Protein AF-A0A933I767-F1 (afdb_monomer_lite)

pLDDT: mean 78.35, std 15.1, range [31.62, 96.06]

Structure (mmCIF, N/CA/C/O backbone):
data_AF-A0A933I767-F1
#
_entry.id   AF-A0A933I767-F1
#
loop_
_atom_site.group_PDB
_atom_site.id
_atom_site.type_symbol
_atom_site.label_atom_id
_atom_site.label_alt_id
_atom_site.label_comp_id
_atom_site.label_asym_id
_atom_site.label_entity_id
_atom_site.label_seq_id
_atom_site.pdbx_PDB_ins_code
_atom_site.Cartn_x
_atom_site.Cartn_y
_atom_site.Cartn_z
_atom_site.occupancy
_atom_site.B_iso_or_equiv
_atom_site.auth_seq_id
_atom_site.auth_comp_id
_atom_site.auth_asym_id
_atom_site.auth_atom_id
_atom_site.pdbx_PDB_model_num
ATOM 1 N N . MET A 1 1 ? -9.012 -0.051 -6.741 1.00 49.31 1 MET A N 1
ATOM 2 C CA . MET A 1 1 ? -7.672 0.266 -6.200 1.00 49.31 1 MET A CA 1
ATOM 3 C C . MET A 1 1 ? -6.636 -0.760 -6.657 1.00 49.31 1 MET A C 1
ATOM 5 O O . MET A 1 1 ? -5.897 -0.425 -7.574 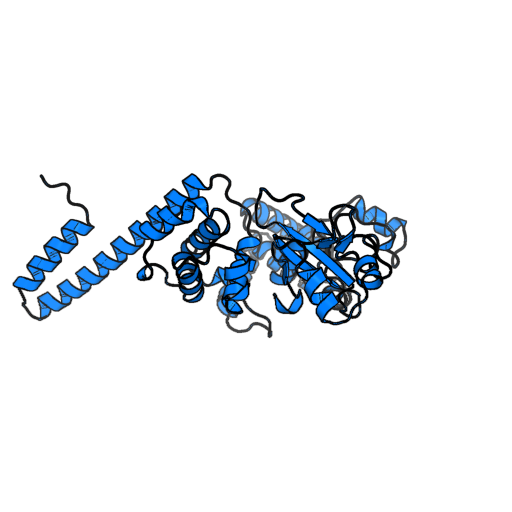1.00 49.31 1 MET A O 1
ATOM 9 N N . GLN A 1 2 ? -6.647 -2.011 -6.159 1.00 46.06 2 GLN A N 1
ATOM 10 C CA . GLN A 1 2 ? -5.778 -3.082 -6.687 1.00 46.06 2 GLN A CA 1
ATOM 11 C C . GLN A 1 2 ? -5.998 -3.311 -8.187 1.00 46.06 2 GLN A C 1
ATOM 13 O O . GLN A 1 2 ? -5.032 -3.403 -8.924 1.00 46.06 2 GLN A O 1
ATOM 18 N N . LYS A 1 3 ? -7.252 -3.275 -8.667 1.00 58.28 3 LYS A N 1
ATOM 19 C CA . LYS A 1 3 ? -7.566 -3.385 -10.106 1.00 58.28 3 LYS A CA 1
ATOM 20 C C . LYS A 1 3 ? -7.011 -2.241 -10.967 1.00 58.28 3 LYS A C 1
ATOM 22 O O . LYS A 1 3 ? -6.730 -2.453 -12.134 1.00 58.28 3 LYS A O 1
ATOM 27 N N . SER A 1 4 ? -6.856 -1.038 -10.409 1.00 70.56 4 SER A N 1
ATOM 28 C CA . SER A 1 4 ? -6.415 0.145 -11.168 1.00 70.56 4 SER A CA 1
ATOM 29 C C . SER A 1 4 ? -4.894 0.192 -11.320 1.00 70.56 4 SER A C 1
ATOM 31 O O . SER A 1 4 ? -4.399 0.592 -12.366 1.00 70.56 4 SER A O 1
ATOM 33 N N . PHE A 1 5 ? -4.162 -0.248 -10.292 1.00 80.94 5 PHE A N 1
ATOM 34 C CA . PHE A 1 5 ? -2.695 -0.338 -10.303 1.00 8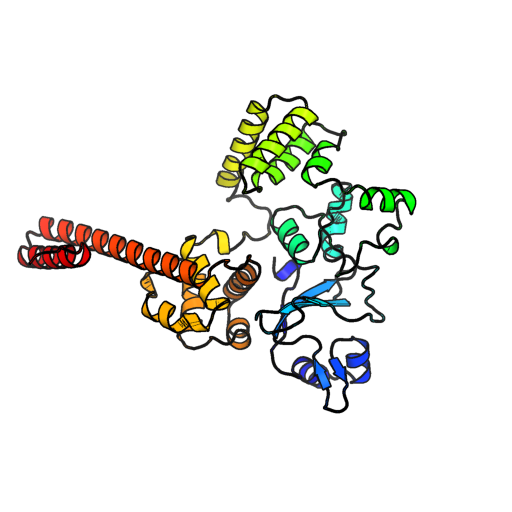0.94 5 PHE A CA 1
ATOM 35 C C . PHE A 1 5 ? -2.173 -1.759 -10.571 1.00 80.94 5 PHE A C 1
ATOM 37 O O . PHE A 1 5 ? -0.968 -1.962 -10.648 1.00 80.94 5 PHE A O 1
ATOM 44 N N . SER A 1 6 ? -3.071 -2.736 -10.719 1.00 85.56 6 SER A N 1
ATOM 45 C CA . SER A 1 6 ? -2.801 -4.164 -10.949 1.00 85.56 6 SER A CA 1
ATOM 46 C C . SER A 1 6 ? -1.748 -4.771 -10.010 1.00 85.56 6 SER A C 1
ATOM 48 O O . SER A 1 6 ? -0.908 -5.555 -10.440 1.00 85.56 6 SER A O 1
ATOM 50 N N . ILE A 1 7 ? -1.778 -4.403 -8.723 1.00 86.75 7 ILE A N 1
ATOM 51 C CA . ILE A 1 7 ? -0.784 -4.865 -7.739 1.00 86.75 7 ILE A CA 1
ATOM 52 C C . ILE A 1 7 ? -0.829 -6.392 -7.645 1.00 86.75 7 ILE A C 1
ATOM 54 O O . ILE A 1 7 ? -1.899 -6.980 -7.447 1.00 86.75 7 ILE A O 1
ATOM 58 N N . GLY A 1 8 ? 0.342 -7.009 -7.772 1.00 88.62 8 GLY A N 1
ATOM 59 C CA . GLY A 1 8 ? 0.521 -8.454 -7.755 1.00 88.62 8 GLY A CA 1
ATOM 60 C C . GLY A 1 8 ? 1.537 -8.905 -6.715 1.00 88.62 8 GLY A C 1
ATOM 61 O O . GLY A 1 8 ? 1.989 -8.127 -5.874 1.00 88.62 8 GLY A O 1
ATOM 62 N N . TYR A 1 9 ? 1.921 -10.171 -6.810 1.00 89.62 9 TYR A N 1
ATOM 63 C CA . TYR A 1 9 ? 2.859 -10.796 -5.896 1.00 89.62 9 TYR A CA 1
ATOM 64 C C . TYR A 1 9 ? 3.793 -11.752 -6.650 1.00 89.62 9 TYR A C 1
ATOM 66 O O . TYR A 1 9 ? 3.340 -12.508 -7.510 1.00 89.62 9 TYR A O 1
ATOM 74 N N . ALA A 1 10 ? 5.092 -11.678 -6.359 1.00 92.25 10 ALA A N 1
ATOM 75 C CA . ALA A 1 10 ? 6.116 -12.556 -6.911 1.00 92.25 10 ALA A CA 1
ATOM 76 C C . ALA A 1 10 ? 6.498 -13.616 -5.865 1.00 92.25 10 ALA A C 1
ATOM 78 O O . ALA A 1 10 ? 7.064 -13.232 -4.838 1.00 92.25 10 ALA A O 1
ATOM 79 N N . PRO A 1 11 ? 6.244 -14.913 -6.128 1.00 89.50 11 PRO A N 1
ATOM 80 C CA . PRO A 1 11 ? 6.577 -15.995 -5.204 1.00 89.50 11 PRO A CA 1
ATOM 81 C C . PRO A 1 11 ? 8.065 -16.059 -4.838 1.00 89.50 11 PRO A C 1
ATOM 83 O O . PRO A 1 11 ? 8.926 -15.593 -5.588 1.00 89.50 11 PRO A O 1
ATOM 86 N N . GLY A 1 12 ? 8.390 -16.671 -3.700 1.00 85.94 12 GLY A N 1
ATOM 87 C CA . GLY A 1 12 ? 9.770 -16.846 -3.226 1.00 85.94 12 GLY A CA 1
ATOM 88 C C . GLY A 1 12 ? 10.598 -17.854 -4.036 1.00 85.94 12 GLY A C 1
ATOM 89 O O . GLY A 1 12 ? 11.832 -17.835 -3.995 1.00 85.94 12 GLY A O 1
ATOM 90 N N . ARG A 1 13 ? 9.941 -18.727 -4.809 1.00 89.31 13 ARG A N 1
ATOM 91 C CA . ARG A 1 13 ? 10.602 -19.752 -5.630 1.00 89.31 13 ARG A CA 1
ATOM 92 C C . ARG A 1 13 ? 11.550 -19.121 -6.664 1.00 89.31 13 ARG A C 1
ATOM 94 O O . ARG A 1 13 ? 11.206 -18.163 -7.347 1.00 89.31 13 ARG A O 1
ATOM 101 N N . LYS A 1 14 ? 12.744 -19.711 -6.812 1.00 89.88 14 LYS A N 1
ATOM 102 C CA . LYS A 1 14 ? 13.847 -19.187 -7.643 1.00 89.88 14 LYS A CA 1
ATOM 103 C C . LYS A 1 14 ? 13.486 -18.992 -9.123 1.00 89.88 14 LYS A C 1
ATOM 105 O O . LYS A 1 14 ? 14.018 -18.074 -9.734 1.00 89.88 14 LYS A O 1
ATOM 110 N N . ASP A 1 15 ? 12.651 -19.854 -9.693 1.00 91.12 15 ASP A N 1
ATOM 111 C CA . ASP A 1 15 ? 12.399 -19.989 -11.137 1.00 91.12 15 ASP A CA 1
ATOM 112 C C . ASP A 1 15 ? 10.899 -20.079 -11.493 1.00 91.12 15 ASP A C 1
ATOM 114 O O . ASP A 1 15 ? 10.532 -20.662 -12.520 1.00 91.12 15 ASP A O 1
ATOM 118 N N . ALA A 1 16 ? 10.018 -19.570 -10.627 1.00 92.94 16 ALA A N 1
ATOM 119 C CA . ALA A 1 16 ? 8.569 -19.649 -10.805 1.00 92.94 16 ALA A CA 1
ATOM 120 C C . ALA A 1 16 ? 8.103 -18.977 -12.107 1.00 92.94 16 ALA A C 1
ATOM 122 O O . ALA A 1 16 ? 7.390 -19.592 -12.906 1.00 92.94 16 ALA A O 1
ATOM 123 N N . LEU A 1 17 ? 8.533 -17.738 -12.344 1.00 94.06 17 LEU A N 1
ATOM 124 C CA . LEU A 1 17 ? 8.208 -16.963 -13.535 1.00 94.06 17 LEU A CA 1
ATOM 125 C C . LEU A 1 17 ? 8.866 -17.565 -14.775 1.00 94.06 17 LEU A C 1
ATOM 127 O O . LEU A 1 17 ? 8.200 -17.711 -15.801 1.00 94.06 17 LEU A O 1
ATOM 131 N N . PHE A 1 18 ? 10.142 -17.954 -14.693 1.00 92.69 18 PHE A N 1
ATOM 132 C CA . PHE A 1 18 ? 10.819 -18.619 -15.807 1.00 92.69 18 PHE A CA 1
ATOM 133 C C . PHE A 1 18 ? 10.069 -19.883 -16.253 1.00 92.69 18 PHE A C 1
ATOM 135 O O . PHE A 1 18 ? 9.755 -20.027 -17.438 1.00 92.69 18 PHE A O 1
ATOM 142 N N . SER A 1 19 ? 9.723 -20.763 -15.309 1.00 92.00 19 SER A N 1
ATOM 143 C CA . SER A 1 19 ? 8.966 -21.992 -15.576 1.00 92.00 19 SER A CA 1
ATOM 144 C C . SER A 1 19 ? 7.593 -21.697 -16.179 1.00 92.00 19 SER A C 1
ATOM 146 O O . SER A 1 19 ? 7.206 -22.313 -17.174 1.00 92.00 19 SER A O 1
ATOM 148 N N . PHE A 1 20 ? 6.878 -20.711 -15.631 1.00 94.50 20 PHE A N 1
ATOM 149 C CA . PHE A 1 20 ? 5.578 -20.285 -16.141 1.00 94.50 20 PHE A CA 1
ATOM 150 C C . PHE A 1 20 ? 5.658 -19.793 -17.595 1.00 94.50 20 PHE A C 1
ATOM 152 O O . PHE A 1 20 ? 4.904 -20.257 -18.453 1.00 94.50 20 PHE A O 1
ATOM 159 N N . LEU A 1 21 ? 6.601 -18.899 -17.906 1.00 94.12 21 LEU A N 1
ATOM 160 C CA . LEU A 1 21 ? 6.770 -18.335 -19.250 1.00 94.12 21 LEU A CA 1
ATOM 161 C C . LEU A 1 21 ? 7.223 -19.389 -20.267 1.00 94.12 21 LEU A C 1
ATOM 163 O O . LEU A 1 21 ? 6.739 -19.406 -21.401 1.00 94.12 21 LEU A O 1
ATOM 167 N N . LYS A 1 22 ? 8.106 -20.308 -19.863 1.00 93.19 22 LYS A N 1
ATOM 168 C CA . LYS A 1 22 ? 8.491 -21.458 -20.690 1.00 93.19 22 LYS A CA 1
ATOM 169 C C . LYS A 1 22 ? 7.298 -22.364 -20.988 1.00 93.19 22 LYS A C 1
ATOM 171 O O . LYS A 1 22 ? 7.127 -22.745 -22.143 1.00 93.19 22 LYS A O 1
ATOM 176 N N . GLY A 1 23 ? 6.453 -22.643 -19.994 1.00 95.56 23 GLY A N 1
ATOM 177 C CA . GLY A 1 23 ? 5.210 -23.402 -20.169 1.00 95.56 23 GLY A CA 1
ATOM 178 C C . GLY A 1 23 ? 4.200 -22.720 -21.101 1.00 95.56 23 GLY A C 1
ATOM 179 O O . GLY A 1 23 ? 3.407 -23.395 -21.749 1.00 95.56 23 GLY A O 1
ATOM 180 N N . LYS A 1 24 ? 4.263 -21.389 -21.231 1.00 96.06 24 LYS A N 1
ATOM 181 C CA . LYS A 1 24 ? 3.473 -20.599 -22.193 1.00 96.06 24 LYS A CA 1
ATOM 182 C C . LYS A 1 24 ? 4.083 -20.522 -23.599 1.00 96.06 24 LYS A C 1
ATOM 184 O O . LYS A 1 24 ? 3.492 -19.895 -24.471 1.00 96.06 24 LYS A O 1
ATOM 189 N N . GLY A 1 25 ? 5.236 -21.151 -23.836 1.00 95.56 25 GLY A N 1
ATOM 190 C CA . GLY A 1 25 ? 5.876 -21.210 -25.154 1.00 95.56 25 GLY A CA 1
ATOM 191 C C . GLY A 1 25 ? 6.823 -20.048 -25.470 1.00 95.56 25 GLY A C 1
ATOM 192 O O . GLY A 1 25 ? 7.329 -19.968 -26.587 1.00 95.56 25 GLY A O 1
ATOM 193 N N . TYR A 1 26 ? 7.123 -19.165 -24.512 1.00 94.81 26 TYR A N 1
ATOM 194 C CA . TYR A 1 26 ? 8.083 -18.086 -24.743 1.00 94.81 26 TYR A CA 1
ATOM 195 C C . TYR A 1 26 ? 9.525 -18.613 -24.854 1.00 94.81 26 TYR A C 1
ATOM 197 O O . TYR A 1 26 ? 9.942 -19.571 -24.184 1.00 94.81 26 TYR A O 1
ATOM 205 N N . THR A 1 27 ? 10.319 -17.979 -25.719 1.00 92.06 27 THR A N 1
ATOM 206 C CA . THR A 1 27 ? 11.736 -18.322 -25.889 1.00 92.06 27 THR A CA 1
ATOM 207 C C . THR A 1 27 ? 12.558 -17.774 -24.724 1.00 92.06 27 THR A C 1
ATOM 209 O O . THR A 1 27 ? 12.261 -16.712 -24.179 1.00 92.06 27 THR A O 1
ATOM 212 N N . ALA A 1 28 ? 13.627 -18.480 -24.342 1.00 87.06 28 ALA A N 1
ATOM 213 C CA . ALA A 1 28 ? 14.526 -18.012 -23.283 1.00 87.06 28 ALA A CA 1
ATOM 214 C C . ALA A 1 28 ? 15.140 -16.643 -23.631 1.00 87.06 28 ALA A C 1
ATOM 216 O O . ALA A 1 28 ? 15.269 -15.775 -22.771 1.00 87.06 28 ALA A O 1
ATOM 217 N N . GLU A 1 29 ? 15.440 -16.415 -24.912 1.00 88.38 29 GLU A N 1
ATOM 218 C CA . GLU A 1 29 ? 15.952 -15.136 -25.400 1.00 88.38 29 GLU A CA 1
ATOM 219 C C . GLU A 1 29 ? 14.968 -13.982 -25.163 1.00 88.38 29 GLU A C 1
ATOM 221 O O . GLU A 1 29 ? 15.370 -12.929 -24.668 1.00 88.38 29 GLU A O 1
ATOM 226 N N . LEU A 1 30 ? 13.677 -14.180 -25.455 1.00 90.44 30 LEU A N 1
ATOM 227 C CA . LEU A 1 30 ? 12.660 -13.156 -25.218 1.00 90.44 30 LEU A CA 1
ATOM 228 C C . LEU A 1 30 ? 12.483 -12.884 -23.721 1.00 90.44 30 LEU A C 1
ATOM 230 O O . LEU A 1 30 ? 12.448 -11.727 -23.307 1.00 90.44 30 LEU A O 1
ATOM 234 N N . ILE A 1 31 ? 12.447 -13.941 -22.904 1.00 90.44 31 ILE A N 1
ATOM 235 C CA . ILE A 1 31 ? 12.355 -13.829 -21.441 1.00 90.44 31 ILE A CA 1
ATOM 236 C C . ILE A 1 31 ? 13.551 -13.038 -20.886 1.00 90.44 31 ILE A C 1
ATOM 238 O O . ILE A 1 31 ? 13.384 -12.173 -20.027 1.00 90.44 31 ILE A O 1
ATOM 242 N N . LYS A 1 32 ? 14.759 -13.284 -21.412 1.00 85.81 32 LYS A N 1
ATOM 243 C CA . LYS A 1 32 ? 15.971 -12.539 -21.048 1.00 85.81 32 LYS A CA 1
ATOM 244 C C . LYS A 1 32 ? 15.871 -11.064 -21.439 1.00 85.81 32 LYS A C 1
ATOM 246 O O . LYS A 1 32 ? 16.176 -10.201 -20.623 1.00 85.81 32 LYS A O 1
ATOM 251 N N . LYS A 1 33 ? 15.427 -10.769 -22.667 1.00 88.81 33 LYS A N 1
ATOM 252 C CA . LYS A 1 33 ? 15.255 -9.393 -23.172 1.00 88.81 33 LYS A CA 1
ATOM 253 C C . LYS A 1 33 ? 14.201 -8.598 -22.395 1.00 88.81 33 LYS A C 1
ATOM 255 O O . LYS A 1 33 ? 14.335 -7.384 -22.284 1.00 88.81 33 LYS A O 1
ATOM 260 N N . ALA A 1 34 ? 13.195 -9.271 -21.835 1.00 89.44 34 ALA A N 1
ATOM 261 C CA . ALA A 1 34 ? 12.195 -8.653 -20.967 1.00 89.44 34 ALA A CA 1
ATOM 262 C C . ALA A 1 34 ? 12.757 -8.223 -19.596 1.00 89.44 34 ALA A C 1
ATOM 264 O O . ALA A 1 34 ? 12.094 -7.482 -18.878 1.00 89.44 34 ALA A O 1
ATOM 265 N N . GLY A 1 35 ? 13.961 -8.672 -19.216 1.00 87.19 35 GLY A N 1
ATOM 266 C CA . GLY A 1 35 ? 14.618 -8.251 -17.976 1.00 87.19 35 GLY A CA 1
ATOM 267 C C . GLY A 1 35 ? 13.990 -8.805 -16.692 1.00 87.19 35 GLY A C 1
ATOM 268 O O . GLY A 1 35 ? 14.232 -8.255 -15.622 1.00 87.19 35 GLY A O 1
ATOM 269 N N . LEU A 1 36 ? 13.179 -9.866 -16.790 1.00 87.81 36 LEU A N 1
ATOM 270 C CA . LEU A 1 36 ? 12.462 -10.466 -15.654 1.00 87.81 36 LEU A CA 1
ATOM 271 C C . LEU A 1 36 ? 13.124 -11.740 -15.108 1.00 87.81 36 LEU A C 1
ATOM 273 O O . LEU A 1 36 ? 12.686 -12.267 -14.086 1.00 87.81 36 LEU A O 1
ATOM 277 N N . VAL A 1 37 ? 14.160 -12.244 -15.785 1.00 91.38 37 VAL A N 1
ATOM 278 C CA . VAL A 1 37 ? 14.935 -13.425 -15.383 1.00 91.38 37 VAL A CA 1
ATOM 279 C C . VAL A 1 37 ? 16.418 -13.150 -15.611 1.00 91.38 37 VAL A C 1
ATOM 281 O O . VAL A 1 37 ? 16.831 -12.751 -16.704 1.00 91.38 37 VAL A O 1
ATOM 284 N N . HIS A 1 38 ? 17.229 -13.406 -14.591 1.00 85.62 38 HIS A N 1
ATOM 285 C CA . HIS A 1 38 ? 18.681 -13.396 -14.675 1.00 85.62 38 HIS A CA 1
ATOM 286 C C . HIS A 1 38 ? 19.209 -14.764 -15.099 1.00 85.62 38 HIS A C 1
ATOM 288 O O . HIS A 1 38 ? 18.702 -15.809 -14.694 1.00 85.62 38 HIS A O 1
ATOM 294 N N . TYR A 1 39 ? 20.275 -14.734 -15.893 1.00 82.31 39 TYR A N 1
ATOM 295 C CA . TYR A 1 39 ? 20.972 -15.914 -16.389 1.00 82.31 39 TYR A CA 1
ATOM 296 C C . TYR A 1 39 ? 22.377 -15.910 -15.796 1.00 82.31 39 TYR A C 1
ATOM 298 O O . TYR A 1 39 ? 23.133 -14.968 -16.036 1.00 82.31 39 TYR A O 1
ATOM 306 N N . GLY A 1 40 ? 22.711 -16.941 -15.022 1.00 75.00 40 GLY A N 1
ATOM 307 C CA . GLY A 1 40 ? 24.024 -17.112 -14.404 1.00 75.00 40 GLY A CA 1
ATOM 308 C C . GLY A 1 40 ? 24.592 -18.508 -14.643 1.00 75.00 40 GLY A C 1
ATOM 309 O O . GLY A 1 40 ? 23.883 -19.422 -15.063 1.00 75.00 40 GLY A O 1
ATOM 310 N N . SER A 1 41 ? 25.877 -18.684 -14.337 1.00 73.06 41 SER A N 1
ATOM 311 C CA . SER A 1 41 ? 26.570 -19.980 -14.409 1.00 73.06 41 SER A CA 1
ATOM 312 C C . SER A 1 41 ? 25.959 -21.041 -13.483 1.00 73.06 41 SER A C 1
ATOM 314 O O . SER A 1 41 ? 26.014 -22.227 -13.783 1.00 73.06 41 SER A O 1
ATOM 316 N N . SER A 1 42 ? 25.322 -20.614 -12.390 1.00 73.88 42 SER A N 1
ATOM 317 C CA . SER A 1 42 ? 24.611 -21.441 -11.404 1.00 73.88 42 SER A CA 1
ATOM 318 C C . SER A 1 42 ? 23.103 -21.593 -11.688 1.00 73.88 42 SER A C 1
ATOM 320 O O . SER A 1 42 ? 22.315 -21.941 -10.800 1.00 73.88 42 SER A O 1
ATOM 322 N N . GLY A 1 43 ? 22.687 -21.322 -12.929 1.00 78.88 43 GLY A N 1
ATOM 323 C CA . GLY A 1 43 ? 21.312 -21.450 -13.406 1.00 78.88 43 GLY A CA 1
ATOM 324 C C . GLY A 1 43 ? 20.528 -20.136 -13.426 1.00 78.88 43 GLY A C 1
ATOM 325 O O . GLY A 1 43 ? 20.984 -19.092 -12.955 1.00 78.88 43 GLY A O 1
ATOM 326 N N . ASN A 1 44 ? 19.326 -20.202 -13.996 1.00 85.31 44 ASN A N 1
ATOM 327 C CA . ASN A 1 44 ? 18.443 -19.048 -14.139 1.00 85.31 44 ASN A CA 1
ATOM 328 C C . ASN A 1 44 ? 17.718 -18.753 -12.826 1.00 85.31 44 ASN A C 1
ATOM 330 O O . ASN A 1 44 ? 17.431 -19.664 -12.044 1.00 85.31 44 ASN A O 1
ATOM 334 N N . TYR A 1 45 ? 17.403 -17.485 -12.597 1.00 89.56 45 TYR A N 1
ATOM 335 C CA . TYR A 1 45 ? 16.550 -17.084 -11.487 1.00 89.56 45 TYR A CA 1
ATOM 336 C C . TYR A 1 45 ? 15.725 -15.848 -11.821 1.00 89.56 45 TYR A C 1
ATOM 338 O O . TYR A 1 45 ? 16.185 -14.948 -12.522 1.00 89.56 45 TYR A O 1
ATOM 346 N N . ASP A 1 46 ? 14.510 -15.794 -11.294 1.00 93.06 46 ASP A N 1
ATOM 347 C CA . ASP A 1 46 ? 13.580 -14.691 -11.505 1.00 93.06 46 ASP A CA 1
ATOM 348 C C . ASP A 1 46 ? 14.121 -13.411 -10.868 1.00 93.06 46 ASP A C 1
ATOM 350 O O . ASP A 1 46 ? 14.646 -13.441 -9.758 1.00 93.06 46 ASP A O 1
ATOM 354 N N . THR A 1 47 ? 13.997 -12.270 -11.543 1.00 91.88 47 THR A N 1
ATOM 355 C CA . THR A 1 47 ? 14.446 -10.968 -11.020 1.00 91.88 47 THR A CA 1
ATOM 356 C C . THR A 1 47 ? 13.690 -10.577 -9.755 1.00 91.88 47 THR A C 1
ATOM 358 O O . THR A 1 47 ? 14.289 -10.084 -8.800 1.00 91.88 47 THR A O 1
ATOM 361 N N . PHE A 1 48 ? 12.387 -10.846 -9.722 1.00 92.56 48 PHE A N 1
ATOM 362 C CA . PHE A 1 48 ? 11.528 -10.569 -8.580 1.00 92.56 48 PHE A CA 1
ATOM 363 C C . PHE A 1 48 ? 11.173 -11.866 -7.871 1.00 92.56 48 PHE A C 1
ATOM 365 O O . PHE A 1 48 ? 10.656 -12.785 -8.497 1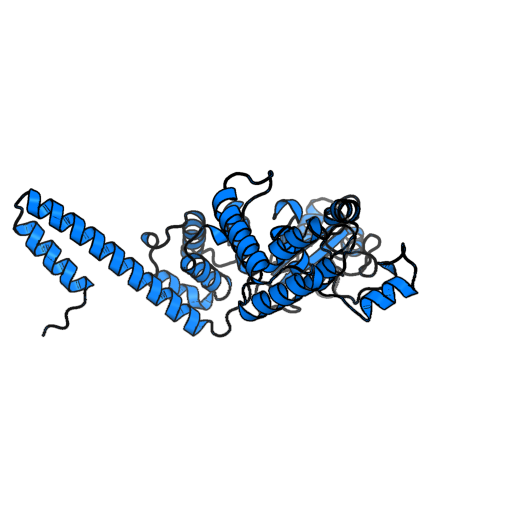.00 92.56 48 PHE A O 1
ATOM 372 N N . ARG A 1 49 ? 11.448 -11.921 -6.568 1.00 91.50 49 ARG A N 1
ATOM 373 C CA . ARG A 1 49 ? 11.133 -13.052 -5.691 1.00 91.50 49 ARG A CA 1
ATOM 374 C C . ARG A 1 49 ? 10.754 -12.517 -4.321 1.00 91.50 49 ARG A C 1
ATOM 376 O O . ARG A 1 49 ? 11.398 -11.563 -3.882 1.00 91.50 49 ARG A O 1
ATOM 383 N N . HIS A 1 50 ? 9.748 -13.114 -3.689 1.00 89.69 50 HIS A N 1
ATOM 384 C CA . HIS A 1 50 ? 9.233 -12.735 -2.367 1.00 89.69 50 HIS A CA 1
ATOM 385 C C . HIS A 1 50 ? 8.904 -11.230 -2.252 1.00 89.69 50 HIS A C 1
ATOM 387 O O . HIS A 1 50 ? 9.335 -10.524 -1.337 1.00 89.69 50 HIS A O 1
ATOM 393 N N . ARG A 1 51 ? 8.199 -10.689 -3.259 1.00 91.19 51 ARG A N 1
ATOM 394 C CA . ARG A 1 51 ? 7.956 -9.239 -3.398 1.00 91.19 51 ARG A CA 1
ATOM 395 C C . ARG A 1 51 ? 6.517 -8.917 -3.775 1.00 91.19 51 ARG A C 1
ATOM 397 O O . ARG A 1 51 ? 5.945 -9.546 -4.662 1.00 91.19 51 ARG A O 1
ATOM 404 N N . ILE A 1 52 ? 5.979 -7.846 -3.190 1.00 89.12 52 ILE A N 1
ATOM 405 C CA . ILE A 1 52 ? 4.791 -7.166 -3.723 1.00 89.12 52 ILE A CA 1
ATOM 406 C C . ILE A 1 52 ? 5.192 -6.490 -5.027 1.00 89.12 52 ILE A C 1
ATOM 408 O O . ILE A 1 52 ? 6.171 -5.742 -5.064 1.00 89.12 52 ILE A O 1
ATOM 412 N N . MET A 1 53 ? 4.420 -6.740 -6.078 1.00 92.31 53 MET A N 1
ATOM 413 C CA . MET A 1 53 ? 4.707 -6.315 -7.439 1.00 92.31 53 MET A CA 1
ATOM 414 C C . MET A 1 53 ? 3.851 -5.124 -7.849 1.00 92.31 53 MET A C 1
ATOM 416 O O . MET A 1 53 ? 2.628 -5.138 -7.720 1.00 92.31 53 MET A O 1
ATOM 420 N N . PHE A 1 54 ? 4.513 -4.120 -8.414 1.00 92.69 54 PHE A N 1
ATOM 421 C CA . PHE A 1 54 ? 3.941 -2.875 -8.909 1.00 92.69 54 PHE A CA 1
ATOM 422 C C . PHE A 1 54 ? 4.143 -2.802 -10.423 1.00 92.69 54 PHE A C 1
ATOM 424 O O . PHE A 1 54 ? 5.226 -2.412 -10.865 1.00 92.69 54 PHE A O 1
ATOM 431 N N . PRO A 1 55 ? 3.147 -3.181 -11.238 1.00 94.19 55 PRO A N 1
ATOM 432 C CA . PRO A 1 55 ? 3.240 -3.018 -12.682 1.00 94.19 55 PRO A CA 1
ATOM 433 C C . PRO A 1 55 ? 3.440 -1.554 -13.067 1.00 94.19 55 PRO A C 1
ATOM 435 O O . PRO A 1 55 ? 2.833 -0.647 -12.496 1.00 94.19 55 PRO A O 1
ATOM 438 N N . ILE A 1 56 ? 4.303 -1.337 -14.048 1.00 94.69 56 ILE A N 1
ATOM 439 C CA . ILE A 1 56 ? 4.630 -0.035 -14.613 1.00 94.69 56 ILE A CA 1
ATOM 440 C C . ILE A 1 56 ? 4.059 -0.010 -16.024 1.00 94.69 56 ILE A C 1
ATOM 442 O O . ILE A 1 56 ? 4.369 -0.880 -16.841 1.00 94.69 56 ILE A O 1
ATOM 446 N N . PHE A 1 57 ? 3.227 0.991 -16.290 1.00 93.56 57 PHE A N 1
ATOM 447 C CA . PHE A 1 57 ? 2.444 1.085 -17.513 1.00 93.56 57 PHE A CA 1
ATOM 448 C C . PHE A 1 57 ? 2.998 2.134 -18.474 1.00 93.56 57 PHE A C 1
ATOM 450 O O . PHE A 1 57 ? 3.486 3.184 -18.050 1.00 93.56 57 PHE A O 1
ATOM 457 N N . ASP A 1 58 ? 2.856 1.878 -19.772 1.00 89.56 58 ASP A N 1
ATOM 458 C CA . ASP A 1 58 ? 2.987 2.915 -20.791 1.00 89.56 58 ASP A CA 1
ATOM 459 C C . ASP A 1 58 ? 1.731 3.813 -20.851 1.00 89.56 58 ASP A C 1
ATOM 461 O O . ASP A 1 58 ? 0.734 3.599 -20.160 1.00 89.56 58 ASP A O 1
ATOM 465 N N . LEU A 1 59 ? 1.748 4.834 -21.714 1.00 86.00 59 LEU A N 1
ATOM 466 C CA . LEU A 1 59 ? 0.619 5.762 -21.870 1.00 86.00 59 LEU A CA 1
ATOM 467 C C . LEU A 1 59 ? -0.660 5.123 -22.436 1.00 86.00 59 LEU A C 1
ATOM 469 O O . LEU A 1 59 ? -1.727 5.736 -22.321 1.00 86.00 59 LEU A O 1
ATOM 473 N N . ARG A 1 60 ? -0.567 3.946 -23.063 1.00 86.50 60 ARG A N 1
ATOM 474 C CA . ARG A 1 60 ? -1.712 3.179 -23.573 1.00 86.50 60 ARG A CA 1
ATOM 475 C C . ARG A 1 60 ? -2.306 2.264 -22.502 1.00 86.50 60 ARG A C 1
ATOM 477 O O . ARG A 1 60 ? -3.446 1.849 -22.658 1.00 86.50 60 ARG A O 1
ATOM 484 N N . GLY A 1 61 ? -1.588 2.037 -21.403 1.00 87.50 61 GLY A N 1
ATOM 485 C CA . GLY A 1 61 ? -2.004 1.148 -20.322 1.00 87.50 61 GLY A CA 1
ATOM 486 C C . GLY A 1 61 ? -1.418 -0.258 -20.431 1.00 87.50 61 GLY A C 1
ATOM 487 O O . GLY A 1 61 ? -1.877 -1.143 -19.717 1.00 87.50 61 GLY A O 1
ATOM 488 N N . GLU A 1 62 ? -0.402 -0.464 -21.271 1.00 93.25 62 GLU A N 1
ATOM 489 C CA . GLU A 1 62 ? 0.299 -1.746 -21.384 1.00 93.25 62 GLU A CA 1
ATOM 490 C C . GLU A 1 62 ? 1.398 -1.859 -20.326 1.00 93.25 62 GLU A C 1
ATOM 492 O O . GLU A 1 62 ? 2.109 -0.888 -20.056 1.00 93.25 62 GLU A O 1
ATOM 497 N N . VAL A 1 63 ? 1.567 -3.045 -19.735 1.00 95.06 63 VAL A N 1
ATOM 498 C CA . VAL A 1 63 ? 2.632 -3.296 -18.752 1.00 95.06 63 VAL A CA 1
ATOM 499 C C . VAL A 1 63 ? 3.973 -3.414 -19.471 1.00 95.06 63 VAL A C 1
ATOM 501 O O . VAL A 1 63 ? 4.182 -4.322 -20.271 1.00 95.06 63 VAL A O 1
ATOM 504 N N . ILE A 1 64 ? 4.899 -2.514 -19.150 1.00 94.81 64 ILE A N 1
ATOM 505 C CA . ILE A 1 64 ? 6.232 -2.444 -19.770 1.00 94.81 64 ILE A CA 1
ATOM 506 C C . ILE A 1 64 ? 7.367 -2.785 -18.804 1.00 94.81 64 ILE A C 1
ATOM 508 O O . ILE A 1 64 ? 8.477 -3.084 -19.240 1.00 94.81 64 ILE A O 1
ATOM 512 N N . ALA A 1 65 ? 7.103 -2.747 -17.497 1.00 95.19 65 ALA A N 1
ATOM 513 C CA . ALA A 1 65 ? 8.057 -3.096 -16.452 1.00 95.19 65 ALA A CA 1
ATOM 514 C C . ALA A 1 65 ? 7.344 -3.355 -15.121 1.00 95.19 65 ALA A C 1
ATOM 516 O O . ALA A 1 65 ? 6.131 -3.205 -14.998 1.00 95.19 65 ALA A O 1
ATOM 517 N N . PHE A 1 66 ? 8.126 -3.710 -14.109 1.00 95.12 66 PHE A N 1
ATOM 518 C CA . PHE A 1 66 ? 7.674 -3.876 -12.734 1.00 95.12 66 PHE A CA 1
ATOM 519 C C . PHE A 1 66 ? 8.622 -3.193 -11.746 1.00 95.12 66 PHE A C 1
ATOM 521 O O . PHE A 1 66 ? 9.845 -3.205 -11.929 1.00 95.12 66 PHE A O 1
ATOM 528 N N . GLY A 1 67 ? 8.043 -2.635 -10.688 1.00 93.00 67 GLY A N 1
ATOM 529 C CA . GLY A 1 67 ? 8.690 -2.407 -9.400 1.00 93.00 67 GLY A CA 1
ATOM 530 C C . GLY A 1 67 ? 8.325 -3.525 -8.421 1.00 93.00 67 GLY A C 1
ATOM 531 O O . GLY A 1 67 ? 7.297 -4.181 -8.576 1.00 93.00 67 GLY A O 1
ATOM 532 N N . GLY A 1 68 ? 9.151 -3.745 -7.406 1.00 90.81 68 GLY A N 1
ATOM 533 C CA . GLY A 1 68 ? 8.963 -4.796 -6.416 1.00 90.81 68 GLY A CA 1
ATOM 534 C C . GLY A 1 68 ? 9.461 -4.374 -5.039 1.00 90.81 68 GLY A C 1
ATOM 535 O O . GLY A 1 68 ? 10.616 -3.965 -4.904 1.00 90.81 68 GLY A O 1
ATOM 536 N N . ARG A 1 69 ? 8.624 -4.514 -4.009 1.00 86.62 69 ARG A N 1
ATOM 537 C CA . ARG A 1 69 ? 9.001 -4.253 -2.610 1.00 86.62 69 ARG A CA 1
ATOM 538 C C . ARG A 1 69 ? 9.061 -5.557 -1.828 1.00 86.62 69 ARG A C 1
ATOM 540 O O . ARG A 1 69 ? 8.156 -6.378 -1.952 1.00 86.62 69 ARG A O 1
ATOM 547 N N . VAL A 1 70 ? 10.111 -5.728 -1.033 1.00 83.62 70 VAL A N 1
ATOM 548 C CA . VAL A 1 70 ? 10.240 -6.874 -0.120 1.00 83.62 70 VAL A CA 1
ATOM 549 C C . VAL A 1 70 ? 9.174 -6.847 0.969 1.00 83.62 70 VAL A C 1
ATOM 551 O O . VAL A 1 70 ? 8.739 -5.774 1.397 1.00 83.62 70 VAL A O 1
ATOM 554 N N . LEU A 1 71 ? 8.770 -8.033 1.411 1.00 70.56 71 LEU A N 1
ATOM 555 C CA . LEU A 1 71 ? 7.897 -8.210 2.571 1.00 70.56 71 LEU A CA 1
ATOM 556 C C . LEU A 1 71 ? 8.706 -8.331 3.865 1.00 70.56 71 LEU A C 1
ATOM 558 O O . LEU A 1 71 ? 8.351 -7.721 4.869 1.00 70.56 71 LEU A O 1
ATOM 562 N N . SER A 1 72 ? 9.816 -9.070 3.814 1.00 74.12 72 SER A N 1
ATOM 563 C CA . SER A 1 72 ? 10.729 -9.276 4.937 1.00 74.12 72 SER A CA 1
ATOM 564 C C . SER A 1 72 ? 11.834 -8.222 4.968 1.00 74.12 72 SER A C 1
ATOM 566 O O . SER A 1 72 ? 12.355 -7.826 3.926 1.00 74.12 72 SER A O 1
ATOM 568 N N . GLN A 1 73 ? 12.239 -7.802 6.169 1.00 64.44 73 GLN A N 1
ATOM 569 C CA . GLN A 1 73 ? 13.394 -6.915 6.357 1.00 64.44 73 GLN A CA 1
ATOM 570 C C . GLN A 1 73 ? 14.735 -7.601 6.041 1.00 64.44 73 GLN A C 1
ATOM 572 O O . GLN A 1 73 ? 15.735 -6.917 5.850 1.00 64.44 73 GLN A O 1
ATOM 577 N N . HIS A 1 74 ? 14.762 -8.935 5.981 1.00 71.94 74 HIS A N 1
ATOM 578 C CA . HIS A 1 74 ? 15.964 -9.707 5.650 1.00 71.94 74 HIS A CA 1
ATOM 579 C C . HIS A 1 74 ? 16.247 -9.767 4.145 1.00 71.94 74 HIS A C 1
ATOM 581 O O . HIS A 1 74 ? 17.346 -10.145 3.742 1.00 71.94 74 HIS A O 1
ATOM 587 N N . ASP A 1 75 ? 15.266 -9.406 3.316 1.00 74.25 75 ASP A N 1
ATOM 588 C CA . ASP A 1 75 ? 15.416 -9.396 1.870 1.00 74.25 75 ASP A CA 1
ATOM 589 C C . ASP A 1 75 ? 15.881 -8.015 1.395 1.00 74.25 75 ASP A C 1
ATOM 591 O O . ASP A 1 75 ? 15.251 -6.988 1.652 1.00 74.25 75 ASP A O 1
ATOM 595 N N . GLU A 1 76 ? 16.965 -7.986 0.623 1.00 75.19 76 GLU A N 1
ATOM 596 C CA . GLU A 1 76 ? 17.502 -6.765 0.024 1.00 75.19 76 GLU A CA 1
ATOM 597 C C . GLU A 1 76 ? 17.544 -6.847 -1.512 1.00 75.19 76 GLU A C 1
ATOM 599 O O . GLU A 1 76 ? 17.622 -7.937 -2.089 1.00 75.19 76 GLU A O 1
ATOM 604 N N . PRO A 1 77 ? 17.462 -5.704 -2.222 1.00 84.75 77 PRO A N 1
ATOM 605 C CA . PRO A 1 77 ? 17.168 -4.358 -1.712 1.00 84.75 77 PRO A CA 1
ATOM 606 C C . PRO A 1 77 ? 15.680 -4.183 -1.369 1.00 84.75 77 PRO A C 1
ATOM 608 O O . PRO A 1 77 ? 14.828 -4.851 -1.964 1.00 84.75 77 PRO A O 1
ATOM 611 N N . LYS A 1 78 ? 15.349 -3.228 -0.482 1.00 79.69 78 LYS A N 1
ATOM 612 C CA . LYS A 1 78 ? 13.958 -2.920 -0.076 1.00 79.69 78 LYS A CA 1
ATOM 613 C C . LYS A 1 78 ? 13.030 -2.679 -1.270 1.00 79.69 78 LYS A C 1
ATOM 615 O O . LYS A 1 78 ? 11.892 -3.146 -1.280 1.00 79.69 78 LYS A O 1
ATOM 620 N N . TYR A 1 79 ? 13.549 -1.997 -2.289 1.00 84.81 79 TYR A N 1
ATOM 621 C CA . TYR A 1 79 ? 12.883 -1.733 -3.558 1.00 84.81 79 TYR A CA 1
ATOM 622 C C . TYR A 1 79 ? 13.750 -2.192 -4.721 1.00 84.81 79 TYR A C 1
ATOM 624 O O . TYR A 1 79 ? 14.951 -1.934 -4.753 1.00 84.81 79 TYR A O 1
ATOM 632 N N . LEU A 1 80 ? 13.122 -2.845 -5.692 1.00 89.94 80 LEU A N 1
ATOM 633 C CA . LEU A 1 80 ? 13.755 -3.302 -6.918 1.00 89.94 80 LEU A CA 1
ATOM 634 C C . LEU A 1 80 ? 12.900 -2.871 -8.105 1.00 89.94 80 LEU A C 1
ATOM 636 O O . LEU A 1 80 ? 11.701 -3.114 -8.112 1.00 89.94 80 LEU A O 1
ATOM 640 N N . ASN A 1 81 ? 13.507 -2.257 -9.115 1.00 91.81 81 ASN A N 1
ATOM 641 C CA . ASN A 1 81 ? 12.842 -1.960 -10.383 1.00 91.81 81 ASN A CA 1
ATOM 642 C C . ASN A 1 81 ? 13.431 -2.849 -11.473 1.00 91.81 81 ASN A C 1
ATOM 644 O O . ASN A 1 81 ? 14.616 -3.186 -11.422 1.00 91.81 81 ASN A O 1
ATOM 648 N N . SER A 1 82 ? 12.625 -3.150 -12.489 1.00 92.94 82 SER A N 1
ATOM 649 C CA . SER A 1 82 ? 13.090 -3.838 -13.698 1.00 92.94 82 SER A CA 1
ATOM 650 C C . SER A 1 82 ? 14.318 -3.119 -14.279 1.00 92.94 82 SER A C 1
ATOM 652 O O . SER A 1 82 ? 14.429 -1.897 -14.127 1.00 92.94 82 SER A O 1
ATOM 654 N N . PRO A 1 83 ? 15.273 -3.827 -14.902 1.00 91.06 83 PRO A N 1
ATOM 655 C CA . PRO A 1 83 ? 16.366 -3.185 -15.629 1.00 91.06 83 PRO A CA 1
ATOM 656 C C . PRO A 1 83 ? 15.833 -2.442 -16.864 1.00 91.06 83 PRO A C 1
ATOM 658 O O . PRO A 1 83 ? 14.669 -2.592 -17.221 1.00 91.06 83 PRO A O 1
ATOM 661 N N . GLU A 1 84 ? 16.677 -1.644 -17.521 1.00 91.25 84 GLU A N 1
ATOM 662 C CA . GLU A 1 84 ? 16.342 -1.048 -18.824 1.00 91.25 84 GLU A CA 1
ATOM 663 C C . GLU A 1 84 ? 16.035 -2.149 -19.854 1.00 91.25 84 GLU A C 1
ATOM 665 O O . GLU A 1 84 ? 16.738 -3.162 -19.918 1.00 91.25 84 GLU A O 1
ATOM 670 N N . THR A 1 85 ? 15.000 -1.951 -20.672 1.00 93.06 85 THR A N 1
ATOM 671 C CA . THR A 1 85 ? 14.600 -2.884 -21.739 1.00 93.06 85 THR A CA 1
ATOM 672 C C . THR A 1 85 ? 14.218 -2.110 -23.007 1.00 93.06 85 THR A C 1
ATOM 674 O O . THR A 1 85 ? 14.021 -0.895 -22.948 1.00 93.06 85 THR A O 1
ATOM 677 N N . PRO A 1 86 ? 14.042 -2.771 -24.168 1.00 91.69 86 PRO A N 1
ATOM 678 C CA . PRO A 1 86 ? 13.567 -2.095 -25.379 1.00 91.69 86 PRO A CA 1
ATOM 679 C C . PRO A 1 86 ? 12.219 -1.372 -25.220 1.00 91.69 86 PRO A C 1
ATOM 681 O O . PRO A 1 86 ? 11.925 -0.461 -25.990 1.00 91.69 86 PRO A O 1
ATOM 684 N N . VAL A 1 87 ? 11.402 -1.775 -24.240 1.00 92.69 87 VAL A N 1
ATOM 685 C CA . VAL A 1 87 ? 10.079 -1.188 -23.972 1.00 92.69 87 VAL A CA 1
ATOM 686 C C . VAL A 1 87 ? 10.042 -0.337 -22.702 1.00 92.69 87 VAL A C 1
ATOM 688 O O . VAL A 1 87 ? 9.033 0.313 -22.441 1.00 92.69 87 VAL A O 1
ATOM 691 N N . PHE A 1 88 ? 11.124 -0.301 -21.919 1.00 92.81 88 PHE A N 1
ATOM 692 C CA . PHE A 1 88 ? 11.163 0.389 -20.637 1.00 92.81 88 PHE A CA 1
ATOM 693 C C . PHE A 1 88 ? 12.456 1.171 -20.433 1.00 92.81 88 PHE A C 1
ATOM 695 O O . PHE A 1 88 ? 13.544 0.598 -20.382 1.00 92.81 88 PHE A O 1
ATOM 702 N N . ASN A 1 89 ? 12.292 2.481 -20.236 1.00 89.69 89 ASN A N 1
ATOM 703 C CA . ASN A 1 89 ? 13.364 3.391 -19.869 1.00 89.69 89 ASN A CA 1
ATOM 704 C C . ASN A 1 89 ? 13.003 4.184 -18.611 1.00 89.69 89 ASN A C 1
ATOM 706 O O . ASN A 1 89 ? 12.076 5.000 -18.638 1.00 89.69 89 ASN A O 1
ATOM 710 N N . LYS A 1 90 ? 13.740 3.968 -17.515 1.00 87.75 90 LYS A N 1
ATOM 711 C CA . LYS A 1 90 ? 13.447 4.575 -16.203 1.00 87.75 90 LYS A CA 1
ATOM 712 C C . LYS A 1 90 ? 13.449 6.095 -16.252 1.00 87.75 90 LYS A C 1
ATOM 714 O O . LYS A 1 90 ? 12.625 6.723 -15.603 1.00 87.75 90 LYS A O 1
ATOM 719 N N . GLY A 1 91 ? 14.348 6.676 -17.044 1.00 81.81 91 GLY A N 1
ATOM 720 C CA . GLY A 1 91 ? 14.502 8.123 -17.176 1.00 81.81 91 GLY A CA 1
ATOM 721 C C . GLY A 1 91 ? 13.422 8.808 -18.015 1.00 81.81 91 GLY A C 1
ATOM 722 O O . GLY A 1 91 ? 13.501 10.021 -18.183 1.00 81.81 91 GLY A O 1
ATOM 723 N N . ARG A 1 92 ? 12.464 8.061 -18.579 1.00 81.38 92 ARG A N 1
ATOM 724 C CA . ARG A 1 92 ? 11.367 8.586 -19.413 1.00 81.38 92 ARG A CA 1
ATOM 725 C C . ARG A 1 92 ? 9.981 8.228 -18.894 1.00 81.38 92 ARG A C 1
ATOM 727 O O . ARG A 1 92 ? 8.995 8.799 -19.358 1.00 81.38 92 ARG A O 1
ATOM 734 N N . VAL A 1 93 ? 9.891 7.255 -17.994 1.00 87.69 93 VAL A N 1
ATOM 735 C CA . VAL A 1 93 ? 8.622 6.702 -17.530 1.00 87.69 93 VAL A CA 1
ATOM 736 C C . VAL A 1 93 ? 8.335 7.207 -16.126 1.00 87.69 93 VAL A C 1
ATOM 738 O O . VAL A 1 93 ? 9.117 7.008 -15.201 1.00 87.69 93 VAL A O 1
ATOM 741 N N . LEU A 1 94 ? 7.158 7.808 -15.969 1.00 90.69 94 LEU A N 1
ATOM 742 C CA . LEU A 1 94 ? 6.613 8.186 -14.676 1.00 90.69 94 LEU A CA 1
ATOM 743 C C . LEU A 1 94 ? 5.556 7.168 -14.256 1.00 90.69 94 LEU A C 1
ATOM 745 O O . LEU A 1 94 ? 4.609 6.884 -14.995 1.00 90.69 94 LEU A O 1
ATOM 749 N N . TYR A 1 95 ? 5.702 6.638 -13.049 1.00 92.75 95 TYR A N 1
ATOM 750 C CA . TYR A 1 95 ? 4.713 5.750 -12.465 1.00 92.75 95 TYR A CA 1
ATOM 751 C C . TYR A 1 95 ? 3.364 6.462 -12.307 1.00 92.75 95 TYR A C 1
ATOM 753 O O . TYR A 1 95 ? 3.312 7.604 -11.851 1.00 92.75 95 TYR A O 1
ATOM 761 N N . GLY A 1 96 ? 2.275 5.781 -12.671 1.00 91.00 96 GLY A N 1
ATOM 762 C CA . GLY A 1 96 ? 0.905 6.295 -12.571 1.00 91.00 96 GLY A CA 1
ATOM 763 C C . GLY A 1 96 ? 0.501 7.296 -13.659 1.00 91.00 96 GLY A C 1
ATOM 764 O O . GLY A 1 96 ? -0.649 7.730 -13.676 1.00 91.00 96 GLY A O 1
ATOM 765 N N . LEU A 1 97 ? 1.389 7.647 -14.598 1.00 91.44 97 LEU A N 1
ATOM 766 C CA . LEU A 1 97 ? 1.097 8.645 -15.636 1.00 91.44 97 LEU A CA 1
ATOM 767 C C . LEU A 1 97 ? -0.066 8.239 -16.552 1.00 91.44 97 LEU A C 1
ATOM 769 O O . LEU A 1 97 ? -0.857 9.086 -16.964 1.00 91.44 97 LEU A O 1
ATOM 773 N N . ASN A 1 98 ? -0.208 6.947 -16.840 1.00 90.75 98 ASN A N 1
ATOM 774 C CA . ASN A 1 98 ? -1.327 6.402 -17.610 1.00 90.75 98 ASN A CA 1
ATOM 775 C C . ASN A 1 98 ? -2.693 6.720 -16.975 1.00 90.75 98 ASN A C 1
ATOM 777 O O . ASN A 1 98 ? -3.652 6.976 -17.703 1.00 90.75 98 ASN A O 1
ATOM 781 N N . LEU A 1 99 ? -2.756 6.748 -15.639 1.00 89.12 99 LEU A N 1
ATOM 782 C CA . LEU A 1 99 ? -3.943 7.107 -14.863 1.00 89.12 99 LEU A CA 1
ATOM 783 C C . LEU A 1 99 ? -4.063 8.626 -14.702 1.00 89.12 99 LEU A C 1
ATOM 785 O O . LEU A 1 99 ? -5.150 9.182 -14.831 1.00 89.12 99 LEU A O 1
ATOM 789 N N . ALA A 1 100 ? -2.942 9.301 -14.444 1.00 87.94 100 ALA A N 1
ATOM 790 C CA . ALA A 1 100 ? -2.923 10.709 -14.076 1.00 87.94 100 ALA A CA 1
ATOM 791 C C . ALA A 1 100 ? -3.101 11.672 -15.260 1.00 87.94 100 ALA A C 1
ATOM 793 O O . ALA A 1 100 ? -3.585 12.784 -15.059 1.00 87.94 100 ALA A O 1
ATOM 794 N N . LYS A 1 101 ? -2.757 11.271 -16.494 1.00 84.31 101 LYS A N 1
ATOM 795 C CA . LYS A 1 101 ? -2.723 12.162 -17.675 1.00 84.31 101 LYS A CA 1
ATOM 796 C C . LYS A 1 101 ? -4.025 12.934 -17.926 1.00 84.31 101 LYS A C 1
ATOM 798 O O . LYS A 1 101 ? -3.982 14.123 -18.234 1.00 84.31 101 LYS A O 1
ATOM 803 N N . GLU A 1 102 ? -5.182 12.291 -17.761 1.00 82.12 102 GLU A N 1
ATOM 804 C CA . GLU A 1 102 ? -6.480 12.940 -17.988 1.00 82.12 102 GLU A CA 1
ATOM 805 C C . GLU A 1 102 ? -6.825 13.913 -16.859 1.00 82.12 102 GLU A C 1
ATOM 807 O O . GLU A 1 102 ? -7.409 14.968 -17.106 1.00 82.12 102 GLU A O 1
ATOM 812 N N . PHE A 1 103 ? -6.428 13.596 -15.624 1.00 82.31 103 PHE A N 1
ATOM 813 C CA . PHE A 1 103 ? -6.594 14.496 -14.486 1.00 82.31 103 PHE A CA 1
ATOM 814 C C . PHE A 1 103 ? -5.674 15.702 -14.604 1.00 82.31 103 PHE A C 1
ATOM 816 O O . PHE A 1 103 ? -6.154 16.817 -14.463 1.00 82.31 103 PHE A O 1
ATOM 823 N N . MET A 1 104 ? -4.407 15.500 -14.973 1.00 83.94 104 MET A N 1
ATOM 824 C CA . MET A 1 104 ? -3.458 16.589 -15.224 1.00 83.94 104 MET A CA 1
ATOM 825 C C . MET A 1 104 ? -3.956 17.542 -16.310 1.00 83.94 104 MET A C 1
ATOM 827 O O . MET A 1 104 ? -3.824 18.756 -16.186 1.00 83.94 104 MET A O 1
ATOM 831 N N . LYS A 1 105 ? -4.563 17.005 -17.377 1.00 77.00 105 LYS A N 1
ATOM 832 C CA . LYS A 1 105 ? -5.148 17.821 -18.445 1.00 77.00 105 LYS A CA 1
ATOM 833 C C . LYS A 1 105 ? -6.324 18.666 -17.947 1.00 77.00 105 LYS A C 1
ATOM 835 O O . LYS A 1 105 ? -6.479 19.794 -18.401 1.00 77.00 105 LYS A O 1
ATOM 840 N N . LYS A 1 106 ? -7.148 18.124 -17.045 1.00 73.75 106 LYS A N 1
ATOM 841 C CA . LYS A 1 106 ? -8.311 18.818 -16.470 1.00 73.75 106 LYS A CA 1
ATOM 842 C C . LYS A 1 106 ? -7.923 19.840 -15.401 1.00 73.75 106 LYS A C 1
ATOM 844 O O . LYS A 1 106 ? -8.482 20.927 -15.399 1.00 73.75 106 LYS A O 1
ATOM 849 N N . SER A 1 107 ? -6.991 19.494 -14.515 1.00 72.19 107 SER A N 1
ATOM 850 C CA . SER A 1 107 ? -6.563 20.345 -13.399 1.00 72.19 107 SER A CA 1
ATOM 851 C C . SER A 1 107 ? -5.472 21.346 -13.783 1.00 72.19 107 SER A C 1
ATOM 853 O O . SER A 1 107 ? -5.182 22.270 -13.029 1.00 72.19 107 SER A O 1
ATOM 855 N N . GLY A 1 108 ? -4.832 21.159 -14.941 1.00 72.94 108 GLY A N 1
ATOM 856 C CA . GLY A 1 108 ? -3.728 21.997 -15.402 1.00 72.94 108 GLY A CA 1
ATOM 857 C C . GLY A 1 108 ? -2.420 21.781 -14.636 1.00 72.94 108 GLY A C 1
ATOM 858 O O . GLY A 1 108 ? -1.491 22.567 -14.811 1.00 72.94 108 GLY A O 1
ATOM 859 N N . HIS A 1 109 ? -2.316 20.742 -13.799 1.00 74.00 109 HIS A N 1
ATOM 860 C CA . HIS A 1 109 ? -1.133 20.509 -12.971 1.00 74.00 109 HIS A CA 1
ATOM 861 C C . HIS A 1 109 ? -0.791 19.028 -12.785 1.00 74.00 109 HIS A C 1
ATOM 863 O O . HIS A 1 109 ? -1.636 18.145 -12.914 1.00 74.00 109 HIS A O 1
ATOM 869 N N . ALA A 1 110 ? 0.462 18.765 -12.419 1.00 78.38 110 ALA A N 1
ATOM 870 C CA . ALA A 1 110 ? 0.972 17.455 -12.025 1.00 78.38 110 ALA A CA 1
ATOM 871 C C . ALA A 1 110 ? 1.447 17.507 -10.570 1.00 78.38 110 ALA A C 1
ATOM 873 O O . ALA A 1 110 ? 1.961 18.533 -10.132 1.00 78.38 110 ALA A O 1
ATOM 874 N N . ILE A 1 111 ? 1.276 16.415 -9.824 1.00 80.19 111 ILE A N 1
ATOM 875 C CA . ILE A 1 111 ? 1.849 16.270 -8.479 1.00 80.19 111 ILE A CA 1
ATOM 876 C C . ILE A 1 111 ? 2.974 15.246 -8.581 1.00 80.19 111 ILE A C 1
ATOM 878 O O . ILE A 1 111 ? 2.734 14.114 -8.990 1.00 80.19 111 ILE A O 1
ATOM 882 N N . PHE A 1 112 ? 4.191 15.637 -8.224 1.00 84.00 112 PHE A N 1
ATOM 883 C CA . PHE A 1 112 ? 5.328 14.725 -8.189 1.00 84.00 112 PHE A CA 1
ATOM 884 C C . PHE A 1 112 ? 5.543 14.211 -6.770 1.00 84.00 112 PHE A C 1
ATOM 886 O O . PHE A 1 112 ? 5.508 14.981 -5.813 1.00 84.00 112 PHE A O 1
ATOM 893 N N . THR A 1 113 ? 5.762 12.908 -6.646 1.00 81.25 113 THR A N 1
ATOM 894 C CA . THR A 1 113 ? 6.091 12.240 -5.386 1.00 81.25 113 THR A CA 1
ATOM 895 C C . THR A 1 113 ? 7.379 11.428 -5.530 1.00 81.25 113 THR A C 1
ATOM 897 O O . THR A 1 113 ? 7.898 11.283 -6.637 1.00 81.25 113 THR A O 1
ATOM 900 N N . GLU A 1 114 ? 7.915 10.895 -4.429 1.00 79.06 114 GLU A N 1
ATOM 901 C CA . GLU A 1 114 ? 9.217 10.213 -4.442 1.00 79.06 114 GLU A CA 1
ATOM 902 C C . GLU A 1 114 ? 9.151 8.812 -5.054 1.00 79.06 114 GLU A C 1
ATOM 904 O O . GLU A 1 114 ? 10.066 8.398 -5.767 1.00 79.06 114 GLU A O 1
ATOM 909 N N . GLY A 1 115 ? 8.063 8.076 -4.812 1.00 81.19 115 GLY A N 1
ATOM 910 C CA . GLY A 1 115 ? 7.918 6.721 -5.333 1.00 81.19 115 GLY A CA 1
ATOM 911 C C . GLY A 1 115 ? 6.488 6.315 -5.657 1.00 81.19 115 GLY A C 1
ATOM 912 O O . GLY A 1 115 ? 5.519 7.026 -5.395 1.00 81.19 115 GLY A O 1
ATOM 913 N N . TYR A 1 116 ? 6.349 5.111 -6.215 1.00 84.56 116 TYR A N 1
ATOM 914 C CA . TYR A 1 116 ? 5.055 4.519 -6.571 1.00 84.56 116 TYR A CA 1
ATOM 915 C C . TYR A 1 116 ? 4.098 4.382 -5.377 1.00 84.56 116 TYR A C 1
ATOM 917 O O . TYR A 1 116 ? 2.887 4.476 -5.556 1.00 84.56 116 TYR A O 1
ATOM 925 N N . PHE A 1 117 ? 4.627 4.216 -4.162 1.00 79.06 117 PHE A N 1
ATOM 926 C CA . PHE A 1 117 ? 3.840 4.180 -2.924 1.00 79.06 117 PHE A CA 1
ATOM 927 C C . PHE A 1 117 ? 3.056 5.472 -2.711 1.00 79.06 117 PHE A C 1
ATOM 929 O O . PHE A 1 117 ? 1.845 5.439 -2.490 1.00 79.06 117 PHE A O 1
ATOM 936 N N . ASP A 1 118 ? 3.742 6.601 -2.833 1.00 79.69 118 ASP A N 1
ATOM 937 C CA . ASP A 1 118 ? 3.146 7.915 -2.638 1.00 79.69 118 ASP A CA 1
ATOM 938 C C . ASP A 1 118 ? 2.131 8.222 -3.735 1.00 79.69 118 ASP A C 1
ATOM 940 O O . ASP A 1 118 ? 1.091 8.807 -3.452 1.00 79.69 118 ASP A O 1
ATOM 944 N N . VAL A 1 119 ? 2.375 7.761 -4.967 1.00 84.19 119 VAL A N 1
ATOM 945 C CA . VAL A 1 119 ? 1.401 7.868 -6.062 1.00 84.19 119 VAL A CA 1
ATOM 946 C C . VAL A 1 119 ? 0.132 7.095 -5.728 1.00 84.19 119 VAL A C 1
ATOM 948 O O . VAL A 1 119 ? -0.960 7.652 -5.805 1.00 84.19 119 VAL A O 1
ATOM 951 N N . ILE A 1 120 ? 0.247 5.827 -5.323 1.00 81.06 120 ILE A N 1
ATOM 952 C CA . ILE A 1 120 ? -0.924 5.015 -4.967 1.00 81.06 120 ILE A CA 1
ATOM 953 C C . ILE A 1 120 ? -1.690 5.684 -3.823 1.00 81.06 120 ILE A C 1
ATOM 955 O O . ILE A 1 120 ? -2.906 5.855 -3.920 1.00 81.06 120 ILE A O 1
ATOM 959 N N . ALA A 1 121 ? -0.987 6.119 -2.773 1.00 72.88 121 ALA A N 1
ATOM 960 C CA . ALA A 1 121 ? -1.593 6.810 -1.643 1.00 72.88 121 ALA A CA 1
ATOM 961 C C . ALA A 1 121 ? -2.283 8.114 -2.076 1.00 72.88 121 ALA A C 1
ATOM 963 O O . ALA A 1 121 ? -3.442 8.339 -1.735 1.00 72.88 121 ALA A O 1
ATOM 964 N N . ALA A 1 122 ? -1.623 8.948 -2.876 1.00 73.50 122 ALA A N 1
ATOM 965 C CA . ALA A 1 122 ? -2.177 10.192 -3.396 1.00 73.50 122 ALA A CA 1
ATOM 966 C C . ALA A 1 122 ? -3.480 9.941 -4.171 1.00 73.50 122 ALA A C 1
ATOM 968 O O . ALA A 1 122 ? -4.504 10.560 -3.870 1.00 73.50 122 ALA A O 1
ATOM 969 N N . HIS A 1 123 ? -3.490 8.960 -5.078 1.00 79.00 123 HIS A N 1
ATOM 970 C CA . HIS A 1 123 ? -4.693 8.566 -5.818 1.00 79.00 123 HIS A CA 1
ATOM 971 C C . HIS A 1 123 ? -5.798 8.039 -4.890 1.00 79.00 123 HIS A C 1
ATOM 973 O O . HIS A 1 123 ? -6.957 8.414 -5.057 1.00 79.00 123 HIS A O 1
ATOM 979 N N . MET A 1 124 ? -5.466 7.247 -3.860 1.00 67.44 124 MET A N 1
ATOM 980 C CA . MET A 1 124 ? -6.436 6.809 -2.837 1.00 67.44 124 MET A CA 1
ATOM 981 C C . MET A 1 124 ? -7.076 7.979 -2.085 1.00 67.44 124 MET A C 1
ATOM 983 O O . MET A 1 124 ? -8.214 7.881 -1.625 1.00 67.44 124 MET A O 1
ATOM 987 N N . TYR A 1 125 ? -6.344 9.081 -1.952 1.00 65.88 125 TYR A N 1
ATOM 988 C CA . TYR A 1 125 ? -6.805 10.307 -1.318 1.00 65.88 125 TYR A CA 1
ATOM 989 C C . TYR A 1 125 ? -7.354 11.335 -2.316 1.00 65.88 125 TYR A C 1
ATOM 991 O O . TYR A 1 125 ? -7.588 12.474 -1.923 1.00 65.88 125 TYR A O 1
ATOM 999 N N . GLY A 1 126 ? -7.619 10.957 -3.570 1.00 68.88 126 GLY A N 1
ATOM 1000 C CA . GLY A 1 126 ? -8.240 11.824 -4.579 1.00 68.88 126 GLY A CA 1
ATOM 1001 C C . GLY A 1 126 ? -7.273 12.760 -5.311 1.00 68.88 126 GLY A C 1
ATOM 1002 O O . GLY A 1 126 ? -7.685 13.436 -6.252 1.00 68.88 126 GLY A O 1
ATOM 1003 N N . LEU A 1 127 ? -5.983 12.750 -4.964 1.00 74.38 127 LEU A N 1
ATOM 1004 C CA . LEU A 1 127 ? -4.920 13.472 -5.670 1.00 74.38 127 LEU A CA 1
ATOM 1005 C C . LEU A 1 127 ? -4.529 12.716 -6.950 1.00 74.38 127 LEU A C 1
ATOM 1007 O O . LEU A 1 127 ? -3.446 12.149 -7.079 1.00 74.38 127 LEU A O 1
ATOM 1011 N N . SER A 1 128 ? -5.459 12.688 -7.901 1.00 83.44 128 SER A N 1
ATOM 1012 C CA . SER A 1 128 ? -5.419 11.807 -9.077 1.00 83.44 128 SER A CA 1
ATOM 1013 C C . SER A 1 128 ? -4.423 12.254 -10.158 1.00 83.44 128 SER A C 1
ATOM 1015 O O . SER A 1 128 ? -4.177 11.526 -11.114 1.00 83.44 128 SER A O 1
ATOM 1017 N N . SER A 1 129 ? -3.827 13.442 -10.020 1.00 83.88 129 SER A N 1
ATOM 1018 C CA . SER A 1 129 ? -2.759 13.953 -10.891 1.00 83.88 129 SER A CA 1
ATOM 1019 C C . SER A 1 129 ? -1.351 13.573 -10.404 1.00 83.88 129 SER A C 1
ATOM 1021 O O . SER A 1 129 ? -0.372 14.150 -10.881 1.00 83.88 129 SER A O 1
ATOM 1023 N N . ALA A 1 130 ? -1.236 12.679 -9.416 1.00 86.31 130 ALA A N 1
ATOM 1024 C CA . ALA A 1 130 ? 0.046 12.293 -8.836 1.00 86.31 130 ALA A CA 1
ATOM 1025 C C . ALA A 1 130 ? 0.811 11.275 -9.692 1.00 86.31 130 ALA A C 1
ATOM 1027 O O . ALA A 1 130 ? 0.213 10.344 -10.238 1.00 86.31 130 ALA A O 1
ATOM 1028 N N . VAL A 1 131 ? 2.131 11.458 -9.779 1.00 90.12 131 VAL A N 1
ATOM 1029 C CA . VAL A 1 131 ? 3.101 10.621 -10.498 1.00 90.12 131 VAL A CA 1
ATOM 1030 C C . VAL A 1 131 ? 4.452 10.600 -9.777 1.00 90.12 131 VAL A C 1
ATOM 1032 O O . VAL A 1 131 ? 4.758 11.507 -9.007 1.00 90.12 131 VAL A O 1
ATOM 1035 N N . ALA A 1 132 ? 5.285 9.595 -10.054 1.00 89.19 132 ALA A N 1
ATOM 1036 C CA . ALA A 1 132 ? 6.628 9.490 -9.478 1.00 89.19 132 ALA A CA 1
ATOM 1037 C C . ALA A 1 132 ? 7.661 8.990 -10.494 1.00 89.19 132 ALA A C 1
ATOM 1039 O O . ALA A 1 132 ? 7.319 8.162 -11.347 1.00 89.19 132 ALA A O 1
ATOM 1040 N N . PRO A 1 133 ? 8.929 9.427 -10.393 1.00 88.06 133 PRO A N 1
ATOM 1041 C CA . PRO A 1 133 ? 10.027 8.783 -11.097 1.00 88.06 133 PRO A CA 1
ATOM 1042 C C . PRO A 1 133 ? 10.321 7.394 -10.502 1.00 88.06 133 PRO A C 1
ATOM 1044 O O . PRO A 1 133 ? 9.902 7.046 -9.398 1.00 88.06 133 PRO A O 1
ATOM 1047 N N . LEU A 1 134 ? 11.059 6.570 -11.244 1.00 85.38 134 LEU A N 1
ATOM 1048 C CA . LEU A 1 134 ? 11.291 5.163 -10.904 1.00 85.38 134 LEU A CA 1
ATOM 1049 C C . LEU A 1 134 ? 12.684 4.936 -10.308 1.00 85.38 134 LEU A C 1
ATOM 1051 O O . LEU A 1 134 ? 13.521 4.236 -10.885 1.00 85.38 134 LEU A O 1
ATOM 1055 N N . GLY A 1 135 ? 12.915 5.498 -9.117 1.00 69.31 135 GLY A N 1
ATOM 1056 C CA . GLY A 1 135 ? 14.197 5.380 -8.407 1.00 69.31 135 GLY A CA 1
ATOM 1057 C C . GLY A 1 135 ? 15.326 6.180 -9.061 1.00 69.31 135 GLY A C 1
ATOM 1058 O O . GLY A 1 135 ? 16.491 5.807 -8.968 1.00 69.31 135 GLY A O 1
ATOM 1059 N N . THR A 1 136 ? 14.971 7.258 -9.758 1.00 62.78 136 THR A N 1
ATOM 1060 C CA . THR A 1 136 ? 15.893 8.201 -10.393 1.00 62.78 136 THR A CA 1
ATOM 1061 C C . THR A 1 136 ? 15.481 9.619 -10.027 1.00 62.78 136 THR A C 1
ATOM 1063 O O . THR A 1 136 ? 14.297 9.878 -9.813 1.00 62.78 136 THR A O 1
ATOM 1066 N N . ALA A 1 137 ? 16.428 10.558 -10.020 1.00 63.88 137 ALA A N 1
ATOM 1067 C CA . ALA A 1 137 ? 16.082 11.976 -9.999 1.00 63.88 137 ALA A CA 1
ATOM 1068 C C . ALA A 1 137 ? 15.153 12.315 -11.182 1.00 63.88 137 ALA A C 1
ATOM 1070 O O . ALA A 1 137 ? 15.191 11.651 -12.227 1.00 63.88 137 ALA A O 1
ATOM 1071 N N . LEU A 1 138 ? 14.317 13.343 -11.031 1.00 64.69 138 LEU A N 1
ATOM 1072 C CA . LEU A 1 138 ? 13.500 13.846 -12.133 1.00 64.69 138 LEU A CA 1
ATOM 1073 C C . LEU A 1 138 ? 14.422 14.363 -13.242 1.00 64.69 138 LEU A C 1
ATOM 1075 O O . LEU A 1 138 ? 15.109 15.367 -13.096 1.00 64.69 138 LEU A O 1
ATOM 1079 N N . THR A 1 139 ? 14.475 13.631 -14.350 1.00 61.78 139 THR A N 1
ATOM 1080 C CA . THR A 1 139 ? 15.292 13.985 -15.514 1.00 61.78 139 THR A CA 1
ATOM 1081 C C . THR A 1 139 ? 14.549 14.958 -16.435 1.00 61.78 139 THR A C 1
ATOM 1083 O O . THR A 1 139 ? 13.317 14.983 -16.484 1.00 61.78 139 THR A O 1
ATOM 1086 N N . GLN A 1 140 ? 15.301 15.711 -17.240 1.00 62.53 140 GLN A N 1
ATOM 1087 C CA . GLN A 1 140 ? 14.766 16.625 -18.263 1.00 62.53 140 GLN A CA 1
ATOM 1088 C C . GLN A 1 140 ? 13.908 15.916 -19.324 1.00 62.53 140 GLN A C 1
ATOM 1090 O O . GLN A 1 140 ? 13.026 16.529 -19.922 1.00 62.53 140 GLN A O 1
ATOM 1095 N N . GLU A 1 141 ? 14.128 14.617 -19.542 1.00 61.00 141 GLU A N 1
ATOM 1096 C CA . GLU A 1 141 ? 13.329 13.811 -20.468 1.00 61.00 141 GLU A CA 1
ATOM 1097 C C . GLU A 1 141 ? 11.853 13.713 -20.036 1.00 61.00 141 GLU A C 1
ATOM 1099 O O . GLU A 1 141 ? 10.992 13.525 -20.897 1.00 61.00 141 GLU A O 1
ATOM 1104 N N . HIS A 1 142 ? 11.537 13.931 -18.752 1.00 59.38 142 HIS A N 1
ATOM 1105 C CA . HIS A 1 142 ? 10.160 14.018 -18.254 1.00 59.38 142 HIS A CA 1
ATOM 1106 C C . HIS A 1 142 ? 9.465 15.355 -18.590 1.00 59.38 142 HIS A C 1
ATOM 1108 O O . HIS A 1 142 ? 8.238 15.428 -18.579 1.00 59.38 142 HIS A O 1
ATOM 1114 N N . GLY A 1 143 ? 10.225 16.411 -18.903 1.00 58.50 143 GLY A N 1
ATOM 1115 C CA . GLY A 1 143 ? 9.755 17.801 -18.992 1.00 58.50 143 GLY A CA 1
ATOM 1116 C C . GLY A 1 143 ? 9.677 18.387 -20.406 1.00 58.50 143 GLY A C 1
ATOM 1117 O O . GLY A 1 143 ? 9.797 19.599 -20.570 1.00 58.50 143 GLY A O 1
ATOM 1118 N N . LYS A 1 144 ? 9.491 17.573 -21.456 1.00 55.66 144 LYS A N 1
ATOM 1119 C CA . LYS A 1 144 ? 9.658 18.023 -22.858 1.00 55.66 144 LYS A CA 1
ATOM 1120 C C . LYS A 1 144 ? 8.716 19.136 -23.344 1.00 55.66 144 LYS A C 1
ATOM 1122 O O . LYS A 1 144 ? 8.993 19.719 -24.386 1.00 55.66 144 LYS A O 1
ATOM 1127 N N . LYS A 1 145 ? 7.622 19.454 -22.639 1.00 47.44 145 LYS A N 1
ATOM 1128 C CA . LYS A 1 145 ? 6.587 20.371 -23.157 1.00 47.44 145 LYS A CA 1
ATOM 1129 C C . LYS A 1 145 ? 6.753 21.852 -22.771 1.00 47.44 145 LYS A C 1
ATOM 1131 O O . LYS A 1 145 ? 6.211 22.688 -23.481 1.00 47.44 145 LYS A O 1
ATOM 1136 N N . ASN A 1 146 ? 7.513 22.179 -21.717 1.00 49.72 146 ASN A N 1
ATOM 1137 C CA . ASN A 1 146 ? 7.618 23.554 -21.185 1.00 49.72 146 ASN A CA 1
ATOM 1138 C C . ASN A 1 146 ? 9.026 24.177 -21.291 1.00 49.72 146 ASN A C 1
ATOM 1140 O O . ASN A 1 146 ? 9.245 25.274 -20.788 1.00 49.72 146 ASN A O 1
ATOM 1144 N N . GLY A 1 147 ? 9.971 23.507 -21.957 1.00 55.09 147 GLY A N 1
ATOM 1145 C CA . GLY A 1 147 ? 11.356 23.971 -22.068 1.00 55.09 147 GLY A CA 1
ATOM 1146 C C . GLY A 1 147 ? 12.229 23.583 -20.868 1.00 55.09 147 GLY A C 1
ATOM 1147 O O . GLY A 1 147 ? 11.756 23.397 -19.745 1.00 55.09 147 GLY A O 1
ATOM 1148 N N . LYS A 1 148 ? 13.528 23.420 -21.140 1.00 56.53 148 LYS A N 1
ATOM 1149 C CA . LYS A 1 148 ? 14.545 22.904 -20.211 1.00 56.53 148 LYS A CA 1
ATOM 1150 C C . LYS A 1 148 ? 14.690 23.768 -18.957 1.00 56.53 148 LYS A C 1
ATOM 1152 O O . LYS A 1 148 ? 14.763 23.219 -17.861 1.00 56.53 148 LYS A O 1
ATOM 1157 N N . GLU A 1 149 ? 14.723 25.093 -19.104 1.00 56.88 149 GLU A N 1
ATOM 1158 C CA . GLU A 1 149 ? 14.924 25.985 -17.958 1.00 56.88 149 GLU A CA 1
ATOM 1159 C C . GLU A 1 149 ? 13.721 25.990 -17.007 1.00 56.88 149 GLU A C 1
ATOM 1161 O O . GLU A 1 149 ? 13.905 25.930 -15.796 1.00 56.88 149 GLU A O 1
ATOM 1166 N N . ALA A 1 150 ? 12.493 25.984 -17.535 1.00 58.25 150 ALA A N 1
ATOM 1167 C CA . ALA A 1 150 ? 11.282 26.039 -16.715 1.00 58.25 150 ALA A CA 1
ATOM 1168 C C . ALA A 1 150 ? 11.081 24.770 -15.871 1.00 58.25 150 ALA A C 1
ATOM 1170 O O . ALA A 1 150 ? 10.673 24.854 -14.715 1.00 58.25 150 ALA A O 1
ATOM 1171 N N . PHE A 1 151 ? 11.388 23.591 -16.426 1.00 63.88 151 PHE A N 1
ATOM 1172 C CA . PHE A 1 151 ? 11.317 22.341 -15.666 1.00 63.88 151 PHE A CA 1
ATOM 1173 C C . PHE A 1 151 ? 12.409 22.270 -14.592 1.00 63.88 151 PHE A C 1
ATOM 1175 O O . PHE A 1 151 ? 12.116 21.908 -13.457 1.00 63.88 151 PHE A O 1
ATOM 1182 N N . ASN A 1 152 ? 13.644 22.675 -14.913 1.00 62.16 152 ASN A N 1
ATOM 1183 C CA . ASN A 1 152 ? 14.734 22.691 -13.934 1.00 62.16 152 ASN A CA 1
ATOM 1184 C C . ASN A 1 152 ? 14.468 23.686 -12.791 1.00 62.16 152 ASN A C 1
ATOM 1186 O O . ASN A 1 152 ? 14.678 23.336 -11.635 1.00 62.16 152 ASN A O 1
ATOM 1190 N N . ALA A 1 153 ? 13.915 24.868 -13.080 1.00 62.34 153 ALA A N 1
ATOM 1191 C CA . ALA A 1 153 ? 13.563 25.852 -12.053 1.00 62.34 153 ALA A CA 1
ATOM 1192 C C . ALA A 1 153 ? 12.512 25.327 -11.052 1.00 62.34 153 ALA A C 1
ATOM 1194 O O . ALA A 1 153 ? 12.589 25.626 -9.860 1.00 62.34 153 ALA A O 1
ATOM 1195 N N . LEU A 1 154 ? 11.557 24.509 -11.520 1.00 64.12 154 LEU A N 1
ATOM 1196 C CA . LEU A 1 154 ? 10.571 23.835 -10.663 1.00 64.12 154 LEU A CA 1
ATOM 1197 C C . LEU A 1 154 ? 11.191 22.722 -9.804 1.00 64.12 154 LEU A C 1
ATOM 1199 O O . LEU A 1 154 ? 10.696 22.458 -8.711 1.00 64.12 154 LEU A O 1
ATOM 1203 N N . LEU A 1 155 ? 12.254 22.068 -10.282 1.00 64.25 155 LEU A N 1
ATOM 1204 C CA . LEU A 1 155 ? 12.988 21.060 -9.509 1.00 64.25 155 LEU A CA 1
ATOM 1205 C C . LEU A 1 155 ? 13.897 21.681 -8.446 1.00 64.25 155 LEU A C 1
ATOM 1207 O O . LEU A 1 155 ? 14.066 21.094 -7.382 1.00 64.25 155 LEU A O 1
ATOM 1211 N N . GLU A 1 156 ? 14.478 22.845 -8.731 1.00 64.62 156 GLU A N 1
ATOM 1212 C CA . GLU A 1 156 ? 15.333 23.577 -7.789 1.00 64.62 156 GLU A CA 1
ATOM 1213 C C . GLU A 1 156 ? 14.525 24.218 -6.653 1.00 64.62 156 GLU A C 1
ATOM 1215 O O . GLU A 1 156 ? 15.028 24.346 -5.539 1.00 64.62 156 GLU A O 1
ATOM 1220 N N . ASN A 1 157 ? 13.263 24.573 -6.913 1.00 64.56 157 ASN A N 1
ATOM 1221 C CA . ASN A 1 157 ? 12.355 25.167 -5.932 1.00 64.56 157 ASN A CA 1
ATOM 1222 C C . ASN A 1 157 ? 11.024 24.396 -5.889 1.00 64.56 157 ASN A C 1
ATOM 1224 O O . ASN A 1 157 ? 10.004 24.901 -6.373 1.00 64.56 157 ASN A O 1
ATOM 1228 N N . PRO A 1 158 ? 11.007 23.165 -5.341 1.00 64.62 158 PRO A N 1
ATOM 1229 C CA . PRO A 1 158 ? 9.789 22.376 -5.264 1.00 64.62 158 PRO A CA 1
ATOM 1230 C C . PRO A 1 158 ? 8.797 23.053 -4.318 1.00 64.62 158 PRO A C 1
ATOM 1232 O O . PRO A 1 158 ? 9.045 23.208 -3.124 1.00 64.62 158 PRO A O 1
ATOM 1235 N N . VAL A 1 159 ? 7.651 23.447 -4.863 1.00 65.75 159 VAL A N 1
ATOM 1236 C CA . VAL A 1 159 ? 6.544 24.000 -4.083 1.00 65.75 159 VAL A CA 1
ATOM 1237 C C . VAL A 1 159 ? 5.780 22.836 -3.457 1.00 65.75 159 VAL A C 1
ATOM 1239 O O . VAL A 1 159 ? 5.424 21.879 -4.152 1.00 65.75 159 VAL A O 1
ATOM 1242 N N . SER A 1 160 ? 5.518 22.886 -2.149 1.00 66.44 160 SER A N 1
ATOM 1243 C CA . SER A 1 160 ? 4.710 21.842 -1.513 1.00 66.44 160 SER A CA 1
ATOM 1244 C C . SER A 1 160 ? 3.305 21.809 -2.122 1.00 66.44 160 SER A C 1
ATOM 1246 O O . SER A 1 160 ? 2.786 22.827 -2.573 1.00 66.44 160 SER A O 1
ATOM 1248 N N . VAL A 1 161 ? 2.644 20.646 -2.111 1.00 62.38 161 VAL A N 1
ATOM 1249 C CA . VAL A 1 161 ? 1.281 20.506 -2.666 1.00 62.38 161 VAL A CA 1
ATOM 1250 C C . VAL A 1 161 ? 0.331 21.555 -2.086 1.00 62.38 161 VAL A C 1
ATOM 1252 O O . VAL A 1 161 ? -0.484 22.114 -2.810 1.00 62.38 161 VAL A O 1
ATOM 1255 N N . VAL A 1 162 ? 0.473 21.860 -0.793 1.00 59.41 162 VAL A N 1
ATOM 1256 C CA . VAL A 1 162 ? -0.327 22.894 -0.137 1.00 59.41 162 VAL A CA 1
ATOM 1257 C C . VAL A 1 162 ? -0.017 24.267 -0.726 1.00 59.41 162 VAL A C 1
ATOM 1259 O O . VAL A 1 162 ? -0.930 24.902 -1.235 1.00 59.41 162 VAL A O 1
ATOM 1262 N N . GLU A 1 163 ? 1.243 24.706 -0.726 1.00 62.94 163 GLU A N 1
ATOM 1263 C CA . GLU A 1 163 ? 1.642 26.007 -1.287 1.00 62.94 163 GLU A CA 1
ATOM 1264 C C . GLU A 1 163 ? 1.277 26.151 -2.768 1.00 62.94 163 GLU A C 1
ATOM 1266 O O . GLU A 1 163 ? 0.864 27.224 -3.196 1.00 62.94 163 GLU A O 1
ATOM 1271 N N . PHE A 1 164 ? 1.353 25.073 -3.547 1.00 66.44 164 PHE A N 1
ATOM 1272 C CA . PHE A 1 164 ? 0.962 25.074 -4.952 1.00 66.44 164 PHE A CA 1
ATOM 1273 C C . PHE A 1 164 ? -0.517 25.436 -5.118 1.00 66.44 164 PHE A C 1
ATOM 1275 O O . PHE A 1 164 ? -0.858 26.306 -5.923 1.00 66.44 164 PHE A O 1
ATOM 1282 N N . PHE A 1 165 ? -1.395 24.823 -4.318 1.00 60.62 165 PHE A N 1
ATOM 1283 C CA . PHE A 1 165 ? -2.812 25.182 -4.312 1.00 60.62 165 PHE A CA 1
ATOM 1284 C C . PHE A 1 165 ? -3.040 26.630 -3.851 1.00 60.62 165 PHE A C 1
ATOM 1286 O O . PHE A 1 165 ? -3.958 27.281 -4.345 1.00 60.62 165 PHE A O 1
ATOM 1293 N N . LEU A 1 166 ? -2.180 27.170 -2.981 1.00 56.91 166 LEU A N 1
ATOM 1294 C CA . LEU A 1 166 ? -2.231 28.580 -2.564 1.00 56.91 166 LEU A CA 1
ATOM 1295 C C . LEU A 1 166 ? -1.780 29.558 -3.659 1.00 56.91 166 LEU A C 1
ATOM 1297 O O . LEU A 1 166 ? -2.244 30.696 -3.694 1.00 56.91 166 LEU A O 1
ATOM 1301 N N . MET A 1 167 ? -0.888 29.135 -4.557 1.00 58.00 167 MET A N 1
ATOM 1302 C CA . MET A 1 167 ? -0.338 29.971 -5.634 1.00 58.00 167 MET A CA 1
ATOM 1303 C C . MET A 1 167 ? -1.245 30.067 -6.874 1.00 58.00 167 MET A C 1
ATOM 1305 O O . MET A 1 167 ? -1.055 30.961 -7.704 1.00 58.00 167 MET A O 1
ATOM 1309 N N . GLN A 1 168 ? -2.241 29.189 -7.017 1.00 58.03 168 GLN A N 1
ATOM 1310 C CA . GLN A 1 168 ? -3.195 29.194 -8.132 1.00 58.03 168 GLN A CA 1
ATOM 1311 C C . GLN A 1 168 ? -4.158 30.399 -8.030 1.00 58.03 168 GLN A C 1
ATOM 1313 O O . GLN A 1 168 ? -5.178 30.366 -7.346 1.00 58.03 168 GLN A O 1
ATOM 1318 N N . LYS A 1 169 ? -3.828 31.500 -8.722 1.00 48.66 169 LYS A N 1
ATOM 1319 C CA . LYS A 1 169 ? -4.552 32.791 -8.665 1.00 48.66 169 LYS A CA 1
ATOM 1320 C C . LYS A 1 169 ? -5.878 32.855 -9.443 1.00 48.66 169 LYS A C 1
ATOM 1322 O O . LYS A 1 169 ? -6.535 33.893 -9.392 1.00 48.66 169 LYS A O 1
ATOM 1327 N N . ALA A 1 170 ? -6.259 31.816 -10.187 1.00 46.22 170 ALA A N 1
ATOM 1328 C CA . ALA A 1 170 ? -7.333 31.926 -11.180 1.00 46.22 170 ALA A CA 1
ATOM 1329 C C . ALA A 1 170 ? -8.756 31.868 -10.594 1.00 46.22 170 ALA A C 1
ATOM 1331 O O . ALA A 1 170 ? -9.663 32.433 -11.195 1.00 46.22 170 ALA A O 1
ATOM 1332 N N . ASP A 1 171 ? -8.956 31.270 -9.415 1.00 53.25 171 ASP A N 1
ATOM 1333 C CA . ASP A 1 171 ? -10.249 31.314 -8.724 1.00 53.25 171 ASP A CA 1
ATOM 1334 C C . ASP A 1 171 ? -10.072 31.078 -7.215 1.00 53.25 171 ASP A C 1
ATOM 1336 O O . ASP A 1 171 ? -9.928 29.943 -6.760 1.00 53.25 171 ASP A O 1
ATOM 1340 N N . LYS A 1 172 ? -10.057 32.164 -6.429 1.00 52.75 172 LYS A N 1
ATOM 1341 C CA . LYS A 1 172 ? -9.778 32.146 -4.977 1.00 52.75 172 LYS A CA 1
ATOM 1342 C C . LYS A 1 172 ? -10.735 31.251 -4.173 1.00 52.75 172 LYS A C 1
ATOM 1344 O O . LYS A 1 172 ? -10.402 30.876 -3.052 1.00 52.75 172 LYS A O 1
ATOM 1349 N N . HIS A 1 173 ? -11.913 30.929 -4.713 1.00 50.47 173 HIS A N 1
ATOM 1350 C CA . HIS A 1 173 ? -12.910 30.092 -4.044 1.00 50.47 173 HIS A CA 1
ATOM 1351 C C . HIS A 1 173 ? -12.830 28.614 -4.450 1.00 50.47 173 HIS A C 1
ATOM 1353 O O . HIS A 1 173 ? -13.062 27.745 -3.606 1.00 50.47 173 HIS A O 1
ATOM 1359 N N . LEU A 1 174 ? -12.473 28.310 -5.704 1.00 45.41 174 LEU A N 1
ATOM 1360 C CA . LEU A 1 174 ? -12.352 26.930 -6.185 1.00 45.41 174 LEU A CA 1
ATOM 1361 C C . LEU A 1 174 ? -11.085 26.253 -5.632 1.00 45.41 174 LEU A C 1
ATOM 1363 O O . LEU A 1 174 ? -11.144 25.113 -5.173 1.00 45.41 174 LEU A O 1
ATOM 1367 N N . THR A 1 175 ? -9.973 26.993 -5.559 1.00 58.09 175 THR A N 1
ATOM 1368 C CA . THR A 1 175 ? -8.676 26.497 -5.058 1.00 58.09 175 THR A CA 1
ATOM 1369 C C . THR A 1 175 ? -8.648 26.320 -3.539 1.00 58.09 175 THR A C 1
ATOM 1371 O O . THR A 1 175 ? -7.980 25.421 -3.025 1.00 58.09 175 THR A O 1
ATOM 1374 N N . ALA A 1 176 ? -9.425 27.121 -2.803 1.00 63.97 176 ALA A N 1
ATOM 1375 C CA . ALA A 1 176 ? -9.520 27.018 -1.350 1.00 63.97 176 ALA A CA 1
ATOM 1376 C C . ALA A 1 176 ? -10.162 25.699 -0.898 1.00 63.97 176 ALA A C 1
ATOM 1378 O O . ALA A 1 176 ? -9.703 25.102 0.073 1.00 63.97 176 ALA A O 1
ATOM 1379 N N . ASN A 1 177 ? -11.187 25.214 -1.604 1.00 67.50 177 ASN A N 1
ATOM 1380 C CA . ASN A 1 177 ? -11.855 23.955 -1.262 1.00 67.50 177 ASN A CA 1
ATOM 1381 C C . ASN A 1 177 ? -10.963 22.737 -1.522 1.00 67.50 177 ASN A C 1
ATOM 1383 O O . ASN A 1 177 ? -10.914 21.832 -0.690 1.00 67.50 177 ASN A O 1
ATOM 1387 N N . GLU A 1 178 ? -10.215 22.734 -2.625 1.00 63.72 178 GLU A N 1
ATOM 1388 C CA . GLU A 1 178 ? -9.242 21.679 -2.932 1.00 63.72 178 GLU A CA 1
ATOM 1389 C C . GLU A 1 178 ? -8.100 21.668 -1.904 1.00 63.72 178 GLU A C 1
ATOM 1391 O O . GLU A 1 178 ? -7.777 20.620 -1.337 1.00 63.72 178 GLU A O 1
ATOM 1396 N N . ALA A 1 179 ? -7.558 22.846 -1.570 1.00 72.00 179 ALA A N 1
ATOM 1397 C CA . ALA A 1 179 ? -6.561 22.997 -0.513 1.00 72.00 179 ALA A CA 1
ATOM 1398 C C . ALA A 1 179 ? -7.098 22.512 0.842 1.00 72.00 179 ALA A C 1
ATOM 1400 O O . ALA A 1 179 ? -6.431 21.744 1.536 1.00 72.00 179 ALA A O 1
ATOM 1401 N N . LEU A 1 180 ? -8.323 22.900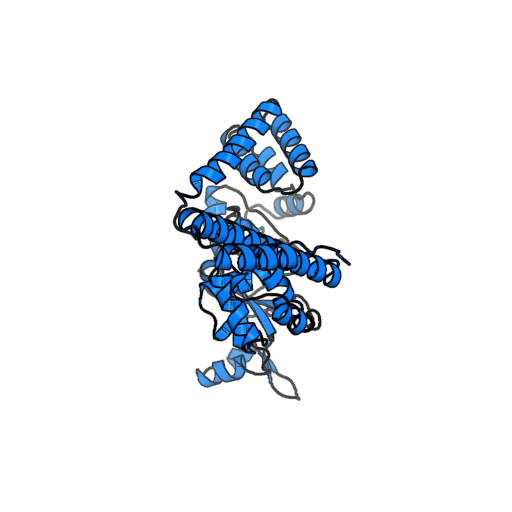 1.209 1.00 76.69 180 LEU A N 1
ATOM 1402 C CA . LEU A 1 180 ? -8.985 22.444 2.430 1.00 76.69 180 LEU A CA 1
ATOM 1403 C C . LEU A 1 180 ? -9.200 20.933 2.444 1.00 76.69 180 LEU A C 1
ATOM 1405 O O . LEU A 1 180 ? -9.060 20.311 3.498 1.00 76.69 180 LEU A O 1
ATOM 1409 N N . GLU A 1 181 ? -9.502 20.318 1.303 1.00 71.44 181 GLU A N 1
ATOM 1410 C CA . GLU A 1 181 ? -9.654 18.872 1.214 1.00 71.44 181 GLU A CA 1
ATOM 1411 C C . GLU A 1 181 ? -8.326 18.154 1.496 1.00 71.44 181 GLU A C 1
ATOM 1413 O O . GLU A 1 181 ? -8.305 17.171 2.245 1.00 71.44 181 GLU A O 1
ATOM 1418 N N . VAL A 1 182 ? -7.207 18.672 0.987 1.00 69.38 182 VAL A N 1
ATOM 1419 C CA . VAL A 1 182 ? -5.864 18.157 1.302 1.00 69.38 182 VAL A CA 1
ATOM 1420 C C . VAL A 1 182 ? -5.520 18.388 2.772 1.00 69.38 182 VAL A C 1
ATOM 1422 O O . VAL A 1 182 ? -5.155 17.447 3.479 1.00 69.38 182 VAL A O 1
ATOM 1425 N N . ILE A 1 183 ? -5.723 19.610 3.270 1.00 78.06 183 ILE A N 1
ATOM 1426 C CA . ILE A 1 183 ? -5.487 19.994 4.668 1.00 78.06 183 ILE A CA 1
ATOM 1427 C C . ILE A 1 183 ? -6.324 19.128 5.622 1.00 78.06 183 ILE A C 1
ATOM 1429 O O . ILE A 1 183 ? -5.844 18.755 6.695 1.00 78.06 183 ILE A O 1
ATOM 1433 N N . SER A 1 184 ? -7.544 18.735 5.233 1.00 79.62 184 SER A N 1
ATOM 1434 C CA . SER A 1 184 ? -8.429 17.877 6.037 1.00 79.62 184 SER A CA 1
ATOM 1435 C C . SER A 1 184 ? -7.848 16.494 6.311 1.00 79.62 184 SER A C 1
ATOM 1437 O O . SER A 1 184 ? -8.157 15.902 7.347 1.00 79.62 184 SER A O 1
ATOM 1439 N N . LYS A 1 185 ? -6.980 16.013 5.415 1.00 69.88 185 LYS A N 1
ATOM 1440 C CA . LYS A 1 185 ? -6.344 14.694 5.464 1.00 69.88 185 LYS A CA 1
ATOM 1441 C C . LYS A 1 185 ? -4.994 14.719 6.197 1.00 69.88 185 LYS A C 1
ATOM 1443 O O . LYS A 1 185 ? -4.450 13.651 6.465 1.00 69.88 185 LYS A O 1
ATOM 1448 N N . VAL A 1 186 ? -4.477 15.899 6.566 1.00 70.38 186 VAL A N 1
ATOM 1449 C CA . VAL A 1 186 ? -3.247 16.057 7.366 1.00 70.38 186 VAL A CA 1
ATOM 1450 C C . VAL A 1 186 ? -3.517 15.625 8.819 1.00 70.38 186 VAL A C 1
ATOM 1452 O O . VAL A 1 186 ? -4.351 16.257 9.479 1.00 70.38 186 VAL A O 1
ATOM 1455 N N . PRO A 1 187 ? -2.847 14.569 9.334 1.00 56.06 187 PRO A N 1
ATOM 1456 C CA . PRO A 1 187 ? -3.113 14.040 10.677 1.00 56.06 187 PRO A CA 1
ATOM 1457 C C . PRO A 1 187 ? -2.580 14.940 11.793 1.00 56.06 187 PRO A C 1
ATOM 1459 O O . PRO A 1 187 ? -3.208 15.067 12.841 1.00 56.06 187 PRO A O 1
ATOM 1462 N N . ASP A 1 188 ? -1.418 15.552 11.562 1.00 72.69 188 ASP A N 1
ATOM 1463 C CA . ASP A 1 188 ? -0.738 16.390 12.541 1.00 72.69 188 ASP A CA 1
ATOM 1464 C C . ASP A 1 188 ? -1.450 17.741 12.691 1.00 72.69 188 ASP A C 1
ATOM 1466 O O . ASP A 1 188 ? -1.587 18.504 11.730 1.00 72.69 188 ASP A O 1
ATOM 1470 N N . SER A 1 189 ? -1.926 18.033 13.900 1.00 70.19 189 SER A N 1
ATOM 1471 C CA . SER A 1 189 ? -2.745 19.214 14.187 1.00 70.19 189 SER A CA 1
ATOM 1472 C C . SER A 1 189 ? -1.957 20.522 14.100 1.00 70.19 189 SER A C 1
ATOM 1474 O O . SER A 1 189 ? -2.532 21.552 13.741 1.00 70.19 189 SER A O 1
ATOM 1476 N N . ILE A 1 190 ? -0.650 20.484 14.375 1.00 67.00 190 ILE A N 1
ATOM 1477 C CA . ILE A 1 190 ? 0.242 21.647 14.321 1.00 67.00 190 ILE A CA 1
ATOM 1478 C C . ILE A 1 190 ? 0.484 22.036 12.862 1.00 67.00 190 ILE A C 1
ATOM 1480 O O . ILE A 1 190 ? 0.244 23.178 12.469 1.00 67.00 190 ILE A O 1
ATOM 1484 N N . ARG A 1 191 ? 0.871 21.069 12.028 1.00 66.25 191 ARG A N 1
ATOM 1485 C CA . ARG A 1 191 ? 1.077 21.235 10.588 1.00 66.25 191 ARG A CA 1
ATOM 1486 C C . ARG A 1 191 ? -0.227 21.592 9.874 1.00 66.25 191 ARG A C 1
ATOM 1488 O O . ARG A 1 191 ? -0.233 22.479 9.026 1.00 66.25 191 ARG A O 1
ATOM 1495 N N . GLN A 1 192 ? -1.347 20.977 10.262 1.00 77.81 192 GLN A N 1
ATOM 1496 C CA . GLN A 1 192 ? -2.672 21.376 9.783 1.00 77.81 192 GLN A CA 1
ATOM 1497 C C . GLN A 1 192 ? -2.970 22.839 10.149 1.00 77.81 192 GLN A C 1
ATOM 1499 O O . GLN A 1 192 ? -3.422 23.591 9.292 1.00 77.81 192 GLN A O 1
ATOM 1504 N N . GLY A 1 193 ? -2.669 23.269 11.380 1.00 77.00 193 GLY A N 1
ATOM 1505 C CA . GLY A 1 193 ? -2.801 24.665 11.808 1.00 77.00 193 GLY A CA 1
ATOM 1506 C C . GLY A 1 193 ? -1.950 25.636 10.987 1.00 77.00 193 GLY A C 1
ATOM 1507 O O . GLY A 1 193 ? -2.452 26.674 10.563 1.00 77.00 193 GLY A O 1
ATOM 1508 N N . HIS A 1 194 ? -0.701 25.274 10.695 1.00 77.19 194 HIS A N 1
ATOM 1509 C CA . HIS A 1 194 ? 0.183 26.065 9.838 1.00 77.19 194 HIS A CA 1
ATOM 1510 C C . HIS A 1 194 ? -0.377 26.233 8.416 1.00 77.19 194 HIS A C 1
ATOM 1512 O O . HIS A 1 194 ? -0.420 27.348 7.902 1.00 77.19 194 HIS A O 1
ATOM 1518 N N . TYR A 1 195 ? -0.886 25.163 7.802 1.00 76.81 195 TYR A N 1
ATOM 1519 C CA . TYR A 1 195 ? -1.479 25.241 6.464 1.00 76.81 195 TYR A CA 1
ATOM 1520 C C . TYR A 1 195 ? -2.788 26.025 6.417 1.00 76.81 195 TYR A C 1
ATOM 1522 O O . TYR A 1 195 ? -3.037 26.729 5.445 1.00 76.81 195 TYR A O 1
ATOM 1530 N N . ILE A 1 196 ? -3.611 25.941 7.464 1.00 82.56 196 ILE A N 1
ATOM 1531 C CA . ILE A 1 196 ? -4.814 26.774 7.590 1.00 82.56 196 ILE A CA 1
ATOM 1532 C C . ILE A 1 196 ? -4.420 28.253 7.630 1.00 82.56 196 ILE A C 1
ATOM 1534 O O . ILE A 1 196 ? -5.054 29.057 6.952 1.00 82.56 196 ILE A O 1
ATOM 1538 N N . LYS A 1 197 ? -3.371 28.601 8.386 1.00 79.62 197 LYS A N 1
ATOM 1539 C CA . LYS A 1 197 ? -2.849 29.968 8.447 1.00 79.62 197 LYS A CA 1
ATOM 1540 C C . LYS A 1 197 ? -2.367 30.445 7.072 1.00 79.62 197 LYS A C 1
ATOM 1542 O O . LYS A 1 197 ? -2.818 31.485 6.609 1.00 79.62 197 LYS A O 1
ATOM 1547 N N . LEU A 1 198 ? -1.538 29.654 6.387 1.00 74.69 198 LEU A N 1
ATOM 1548 C CA . LEU A 1 198 ? -1.065 29.986 5.037 1.00 74.69 198 LEU A CA 1
ATOM 1549 C C . LEU A 1 198 ? -2.217 30.128 4.032 1.00 74.69 198 LEU A C 1
ATOM 1551 O O . LEU A 1 198 ? -2.215 31.043 3.212 1.00 74.69 198 LEU A O 1
ATOM 1555 N N . LEU A 1 199 ? -3.222 29.250 4.108 1.00 76.88 199 LEU A N 1
ATOM 1556 C CA . LEU A 1 199 ? -4.406 29.323 3.258 1.00 76.88 199 LEU A CA 1
ATOM 1557 C C . LEU A 1 199 ? -5.214 30.590 3.517 1.00 76.88 199 LEU A C 1
ATOM 1559 O O . LEU A 1 199 ? -5.557 31.292 2.573 1.00 76.88 199 LEU A O 1
ATOM 1563 N N . SER A 1 200 ? -5.477 30.885 4.789 1.00 81.69 200 SER A N 1
ATOM 1564 C CA . SER A 1 200 ? -6.160 32.093 5.254 1.00 81.69 200 SER A CA 1
ATOM 1565 C C . SER A 1 200 ? -5.482 33.363 4.731 1.00 81.69 200 SER A C 1
ATOM 1567 O O . SER A 1 200 ? -6.154 34.218 4.150 1.00 81.69 200 SER A O 1
ATOM 1569 N N . GLU A 1 201 ? -4.156 33.448 4.859 1.00 79.25 201 GLU A N 1
ATOM 1570 C CA . GLU A 1 201 ? -3.346 34.565 4.363 1.00 79.25 201 GLU A CA 1
ATOM 1571 C C . GLU A 1 201 ? -3.365 34.648 2.828 1.00 79.25 201 GLU A C 1
ATOM 1573 O O . GLU A 1 201 ? -3.588 35.725 2.273 1.00 79.25 201 GLU A O 1
ATOM 1578 N N . GLY A 1 202 ? -3.206 33.517 2.132 1.00 69.00 202 GLY A N 1
ATOM 1579 C CA . GLY A 1 202 ? -3.150 33.460 0.668 1.00 69.00 202 GLY A CA 1
ATOM 1580 C C . GLY A 1 202 ? -4.455 33.861 -0.026 1.00 69.00 202 GLY A C 1
ATOM 1581 O O . GLY A 1 202 ? -4.427 34.528 -1.063 1.00 69.00 202 GLY A O 1
ATOM 1582 N N . ILE A 1 203 ? -5.606 33.505 0.551 1.00 73.94 203 ILE A N 1
ATOM 1583 C CA . ILE A 1 203 ? -6.926 33.853 -0.006 1.00 73.94 203 ILE A CA 1
ATOM 1584 C C . ILE A 1 203 ? -7.506 35.148 0.581 1.00 73.94 203 ILE A C 1
ATOM 1586 O O . ILE A 1 203 ? -8.482 35.673 0.044 1.00 73.94 203 ILE A O 1
ATOM 1590 N N . GLY A 1 204 ? -6.903 35.686 1.647 1.00 74.19 204 GLY A N 1
ATOM 1591 C CA . GLY A 1 204 ? -7.353 36.903 2.328 1.00 74.19 204 GLY A CA 1
ATOM 1592 C C . GLY A 1 204 ? -8.638 36.720 3.143 1.00 74.19 204 GLY A C 1
ATOM 1593 O O . GLY A 1 204 ? -9.441 37.646 3.237 1.00 74.19 204 GLY A O 1
ATOM 1594 N N . ILE A 1 205 ? -8.860 35.532 3.710 1.00 79.25 205 ILE A N 1
ATOM 1595 C CA . ILE A 1 205 ? -10.040 35.202 4.529 1.00 79.25 205 ILE A CA 1
ATOM 1596 C C . ILE A 1 205 ? -9.585 34.907 5.953 1.00 79.25 205 ILE A C 1
ATOM 1598 O O . ILE A 1 205 ? -8.564 34.261 6.142 1.00 79.25 205 ILE A O 1
ATOM 1602 N N . ASN A 1 206 ? -10.348 35.332 6.964 1.00 83.56 206 ASN A N 1
ATOM 1603 C CA . ASN A 1 206 ? -10.020 35.072 8.368 1.00 83.56 206 ASN A CA 1
ATOM 1604 C C . ASN A 1 206 ? -9.903 33.563 8.669 1.00 83.56 206 ASN A C 1
ATOM 1606 O O . ASN A 1 206 ? -10.753 32.765 8.264 1.00 83.56 206 ASN A O 1
ATOM 1610 N N . GLU A 1 207 ? -8.877 33.193 9.439 1.00 83.44 207 GLU A N 1
ATOM 1611 C CA . GLU A 1 207 ? -8.551 31.809 9.792 1.00 83.44 207 GLU A CA 1
ATOM 1612 C C . GLU A 1 207 ? -9.735 31.051 10.416 1.00 83.44 207 GLU A C 1
ATOM 1614 O O . GLU A 1 207 ? -9.905 29.853 10.179 1.00 83.44 207 GLU A O 1
ATOM 1619 N N . MET A 1 208 ? -10.597 31.739 11.176 1.00 81.56 208 MET A N 1
ATOM 1620 C CA . MET A 1 208 ? -11.785 31.129 11.773 1.00 81.56 208 MET A CA 1
ATOM 1621 C C . MET A 1 208 ? -12.744 30.574 10.717 1.00 81.56 208 MET A C 1
ATOM 1623 O O . MET A 1 208 ? -13.196 29.440 10.863 1.00 81.56 208 MET A O 1
ATOM 1627 N N . PHE A 1 209 ? -12.996 31.305 9.628 1.00 81.19 209 PHE A N 1
ATOM 1628 C CA . PHE A 1 209 ? -13.879 30.834 8.556 1.00 81.19 209 PHE A CA 1
ATOM 1629 C C . PHE A 1 209 ? -13.274 29.645 7.807 1.00 81.19 209 PHE A C 1
ATOM 1631 O O . PHE A 1 209 ? -13.979 28.690 7.490 1.00 81.19 209 PHE A O 1
ATOM 1638 N N . VAL A 1 210 ? -11.954 29.645 7.599 1.00 81.44 210 VAL A N 1
ATOM 1639 C CA . VAL A 1 210 ? -11.227 28.512 7.002 1.00 81.44 210 VAL A CA 1
ATOM 1640 C C . VAL A 1 210 ? -11.348 27.267 7.890 1.00 81.44 210 VAL A C 1
ATOM 1642 O O . VAL A 1 210 ? -11.605 26.164 7.404 1.00 81.44 210 VAL A O 1
ATOM 1645 N N . ARG A 1 211 ? -11.234 27.431 9.215 1.00 85.94 211 ARG A N 1
ATOM 1646 C CA . ARG A 1 211 ? -11.431 26.348 10.194 1.00 85.94 211 ARG A CA 1
ATOM 1647 C C . ARG A 1 211 ? -12.869 25.842 10.225 1.00 85.94 211 ARG A C 1
ATOM 1649 O O . ARG A 1 211 ? -13.076 24.638 10.383 1.00 85.94 211 ARG A O 1
ATOM 1656 N N . GLU A 1 212 ? -13.853 26.725 10.108 1.00 78.88 212 GLU A N 1
ATOM 1657 C CA . GLU A 1 212 ? -15.261 26.338 10.021 1.00 78.88 212 GLU A CA 1
ATOM 1658 C C . GLU A 1 212 ? -15.554 25.554 8.746 1.00 78.88 212 GLU A C 1
ATOM 1660 O O . GLU A 1 212 ? -16.193 24.504 8.815 1.00 78.88 212 GLU A O 1
ATOM 1665 N N . GLU A 1 213 ? -15.028 25.991 7.606 1.00 79.38 213 GLU A N 1
ATOM 1666 C CA . GLU A 1 213 ? -15.204 25.282 6.341 1.00 79.38 213 GLU A CA 1
ATOM 1667 C C . GLU A 1 213 ? -14.496 23.922 6.358 1.00 79.38 213 GLU A C 1
ATOM 1669 O O . GLU A 1 213 ? -15.074 22.910 5.965 1.00 79.38 213 GLU A O 1
ATOM 1674 N N . LEU A 1 214 ? -13.306 23.837 6.963 1.00 83.88 214 LEU A N 1
ATOM 1675 C CA . LEU A 1 214 ? -12.627 22.565 7.209 1.00 83.88 214 LEU A CA 1
ATOM 1676 C C . LEU A 1 214 ? -13.463 21.616 8.083 1.00 83.88 214 LEU A C 1
ATOM 1678 O O . LEU A 1 214 ? -13.514 20.412 7.826 1.00 83.88 214 LEU A O 1
ATOM 1682 N N . LYS A 1 215 ? -14.131 22.137 9.122 1.00 84.12 215 LYS A N 1
ATOM 1683 C CA . LYS A 1 215 ? -15.057 21.352 9.955 1.00 84.12 215 LYS A CA 1
ATOM 1684 C C . LYS A 1 215 ? -16.265 20.887 9.147 1.00 84.12 215 LYS A C 1
ATOM 1686 O O . LYS A 1 215 ? -16.661 19.734 9.302 1.00 84.12 215 LYS A O 1
ATOM 1691 N N . LYS A 1 216 ? -16.826 21.733 8.274 1.00 79.19 216 LYS A N 1
ATOM 1692 C CA . LYS A 1 216 ? -17.924 21.354 7.372 1.00 79.19 216 LYS A CA 1
ATOM 1693 C C . LYS A 1 216 ? -17.494 20.282 6.384 1.00 79.19 216 LYS A C 1
ATOM 1695 O O . LYS A 1 216 ? -18.251 19.342 6.203 1.00 79.19 216 LYS A O 1
ATOM 1700 N N . ILE A 1 217 ? -16.289 20.359 5.820 1.00 75.62 217 ILE A N 1
ATOM 1701 C CA . ILE A 1 217 ? -15.726 19.328 4.937 1.00 75.62 217 ILE A CA 1
ATOM 1702 C C . ILE A 1 217 ? -15.515 18.023 5.702 1.00 75.62 217 ILE A C 1
ATOM 1704 O O . ILE A 1 217 ? -15.931 16.969 5.238 1.00 75.62 217 ILE A O 1
ATOM 1708 N N . LYS A 1 218 ? -14.957 18.059 6.916 1.00 75.50 218 LYS A N 1
ATOM 1709 C CA . LYS A 1 218 ? -14.837 16.855 7.757 1.00 75.50 218 LYS A CA 1
ATOM 1710 C C . LYS A 1 218 ? -16.218 16.274 8.100 1.00 75.50 218 LYS A C 1
ATOM 1712 O O . LYS A 1 218 ? -16.414 15.064 8.025 1.00 75.50 218 LYS A O 1
ATOM 1717 N N . ALA A 1 219 ? -17.204 17.119 8.401 1.00 71.62 219 ALA A N 1
ATOM 1718 C CA . ALA A 1 219 ? -18.584 16.713 8.673 1.00 71.62 219 ALA A CA 1
ATOM 1719 C C . ALA A 1 219 ? -19.336 16.221 7.420 1.00 71.62 219 ALA A C 1
ATOM 1721 O O . ALA A 1 219 ? -20.160 15.313 7.515 1.00 71.62 219 ALA A O 1
ATOM 1722 N N . SER A 1 220 ? -19.054 16.782 6.244 1.00 62.81 220 SER A N 1
ATOM 1723 C CA . SER A 1 220 ? -19.626 16.370 4.962 1.00 62.81 220 SER A CA 1
ATOM 1724 C C . SER A 1 220 ? -18.946 15.115 4.428 1.00 62.81 220 SER A C 1
ATOM 1726 O O . SER A 1 220 ? -19.623 14.302 3.827 1.00 62.81 220 SER A O 1
ATOM 1728 N N . GLN A 1 221 ? -17.669 14.871 4.718 1.00 61.00 221 GLN A N 1
ATOM 1729 C CA . GLN A 1 221 ? -17.003 13.586 4.486 1.00 61.00 221 GLN A CA 1
ATOM 1730 C C . GLN A 1 221 ? -17.586 12.493 5.396 1.00 61.00 221 GLN A C 1
ATOM 1732 O O . GLN A 1 221 ? -17.759 11.355 4.959 1.00 61.00 221 GLN A O 1
ATOM 1737 N N . LEU A 1 222 ? -17.969 12.845 6.630 1.00 51.38 222 LEU A N 1
ATOM 1738 C CA . LEU A 1 222 ? -18.692 11.952 7.544 1.00 51.38 222 LEU A CA 1
ATOM 1739 C C . LEU A 1 222 ? -20.133 11.659 7.066 1.00 51.38 222 LEU A C 1
ATOM 1741 O O . LEU A 1 222 ? -20.588 10.526 7.188 1.00 51.38 222 LEU A O 1
ATOM 1745 N N . LYS A 1 223 ? -20.842 12.637 6.476 1.00 43.06 223 LYS A N 1
ATOM 1746 C CA . LYS A 1 223 ? -22.227 12.485 5.958 1.00 43.06 223 LYS A CA 1
ATOM 1747 C C . LYS A 1 223 ? -22.315 11.981 4.504 1.00 43.06 223 LYS A C 1
ATOM 1749 O O . LYS A 1 223 ? -23.266 11.305 4.128 1.00 43.06 223 LYS A O 1
ATOM 1754 N N . GLY A 1 224 ? -21.318 12.293 3.685 1.00 37.59 224 GLY A N 1
ATOM 1755 C CA . GLY A 1 224 ? -21.166 11.982 2.258 1.00 37.59 224 GLY A CA 1
ATOM 1756 C C . GLY A 1 224 ? -20.518 10.625 1.993 1.00 37.59 224 GLY A C 1
ATOM 1757 O O . GLY A 1 224 ? -20.428 10.194 0.844 1.00 37.59 224 GLY A O 1
ATOM 1758 N N . ALA A 1 225 ? -20.185 9.878 3.049 1.00 36.25 225 ALA A N 1
ATOM 1759 C CA . ALA A 1 225 ? -19.845 8.461 2.975 1.00 36.25 225 ALA A CA 1
ATOM 1760 C C . ALA A 1 225 ? -20.940 7.595 2.297 1.00 36.25 225 ALA A C 1
ATOM 1762 O O . ALA A 1 225 ? -20.703 6.413 2.049 1.00 36.25 225 ALA A O 1
ATOM 1763 N N . HIS A 1 226 ? -22.109 8.151 1.953 1.00 36.97 226 HIS A N 1
ATOM 1764 C CA . HIS A 1 226 ? -23.169 7.483 1.189 1.00 36.97 226 HIS A CA 1
ATOM 1765 C C . HIS A 1 226 ? -23.364 7.927 -0.271 1.00 36.97 226 HIS A C 1
ATOM 1767 O O . HIS A 1 226 ? -24.209 7.353 -0.951 1.00 36.97 226 HIS A O 1
ATOM 1773 N N . ARG A 1 227 ? -22.560 8.849 -0.818 1.00 34.91 227 ARG A N 1
ATOM 1774 C CA . ARG A 1 227 ? -22.520 9.100 -2.274 1.00 34.91 227 ARG A CA 1
ATOM 1775 C C . ARG A 1 227 ? -21.077 9.280 -2.741 1.00 34.91 227 ARG A C 1
ATOM 1777 O O . ARG A 1 227 ? -20.593 10.393 -2.882 1.00 34.91 227 ARG A O 1
ATOM 1784 N N . GLN A 1 228 ? -20.389 8.162 -2.962 1.00 33.22 228 GLN A N 1
ATOM 1785 C CA . GLN A 1 228 ? -19.131 8.133 -3.709 1.00 33.22 228 GLN A CA 1
ATOM 1786 C C . GLN A 1 228 ? -19.418 7.825 -5.180 1.00 33.22 228 GLN A C 1
ATOM 1788 O O . GLN A 1 228 ? -20.247 6.966 -5.481 1.00 33.22 228 GLN A O 1
ATOM 1793 N N . ALA A 1 229 ? -18.701 8.500 -6.083 1.00 33.19 229 ALA A N 1
ATOM 1794 C CA . ALA A 1 229 ? -18.525 8.040 -7.458 1.00 33.19 229 ALA A CA 1
ATOM 1795 C C . ALA A 1 229 ? -17.972 6.593 -7.460 1.00 33.19 229 ALA A C 1
ATOM 1797 O O . ALA A 1 229 ? -17.313 6.201 -6.492 1.00 33.19 229 ALA A O 1
ATOM 1798 N N . PRO A 1 230 ? -18.241 5.774 -8.496 1.00 36.16 230 PRO A N 1
ATOM 1799 C CA . PRO A 1 230 ? -17.983 4.338 -8.449 1.00 36.16 230 PRO A CA 1
ATOM 1800 C C . PRO A 1 230 ? -16.474 4.072 -8.363 1.00 36.16 230 PRO A C 1
ATOM 1802 O O . PRO A 1 230 ? -15.753 4.197 -9.349 1.00 36.16 230 PRO A O 1
ATOM 1805 N N . GLY A 1 231 ? -15.986 3.741 -7.166 1.00 38.19 231 GLY A N 1
ATOM 1806 C CA . GLY A 1 231 ? -14.555 3.568 -6.925 1.00 38.19 231 GLY A CA 1
ATOM 1807 C C . GLY A 1 231 ? -14.182 3.388 -5.454 1.00 38.19 231 GLY A C 1
ATOM 1808 O O . GLY A 1 231 ? -13.525 4.248 -4.892 1.00 38.19 231 GLY A O 1
ATOM 1809 N N . MET A 1 232 ? -14.616 2.265 -4.867 1.00 36.69 232 MET A N 1
ATOM 1810 C CA . MET A 1 232 ? -14.112 1.565 -3.661 1.00 36.69 232 MET A CA 1
ATOM 1811 C C . MET A 1 232 ? -13.517 2.394 -2.500 1.00 36.69 232 MET A C 1
ATOM 1813 O O . MET A 1 232 ? -12.406 2.916 -2.573 1.00 36.69 232 MET A O 1
ATOM 1817 N N . LYS A 1 233 ? -14.196 2.342 -1.344 1.00 38.41 233 LYS A N 1
ATOM 1818 C CA . LYS A 1 233 ? -13.676 2.765 -0.030 1.00 38.41 233 LYS A CA 1
ATOM 1819 C C . LYS A 1 233 ? -12.489 1.890 0.424 1.00 38.41 233 LYS A C 1
ATOM 1821 O O . LYS A 1 233 ? -12.541 0.682 0.201 1.00 38.41 233 LYS A O 1
ATOM 1826 N N . PRO A 1 234 ? -11.481 2.441 1.131 1.00 42.84 234 PRO A N 1
ATOM 1827 C CA . PRO A 1 234 ? -10.435 1.645 1.785 1.00 42.84 234 PRO A CA 1
ATOM 1828 C C . PRO A 1 234 ? -11.039 0.663 2.803 1.00 42.84 234 PRO A C 1
ATOM 1830 O O . PRO A 1 234 ? -11.862 1.078 3.629 1.00 42.84 234 PRO A O 1
ATOM 1833 N N . LEU A 1 235 ? -10.648 -0.617 2.758 1.00 44.44 235 LEU A N 1
ATOM 1834 C CA . LEU A 1 235 ? -11.175 -1.645 3.664 1.00 44.44 235 LEU A CA 1
ATOM 1835 C C . LEU A 1 235 ? -10.655 -1.456 5.097 1.00 44.44 235 LEU A C 1
ATOM 1837 O O . LEU A 1 235 ? -11.433 -1.584 6.040 1.00 44.44 235 LEU A O 1
ATOM 1841 N N . ALA A 1 236 ? -9.393 -1.059 5.307 1.00 45.34 236 ALA A N 1
ATOM 1842 C CA . ALA A 1 236 ? -8.843 -0.978 6.666 1.00 45.34 236 ALA A CA 1
ATOM 1843 C C . ALA A 1 236 ? -9.265 0.275 7.464 1.00 45.34 236 ALA A C 1
ATOM 1845 O O . ALA A 1 236 ? -8.778 0.488 8.577 1.00 45.34 236 ALA A O 1
ATOM 1846 N N . LYS A 1 237 ? -10.175 1.104 6.930 1.00 46.31 237 LYS A N 1
ATOM 1847 C CA . LYS A 1 237 ? -10.904 2.139 7.693 1.00 46.31 237 LYS A CA 1
ATOM 1848 C C . LYS A 1 237 ? -12.253 1.649 8.245 1.00 46.31 237 LYS A C 1
ATOM 1850 O O . LYS A 1 237 ? -12.927 2.429 8.909 1.00 46.31 237 LYS A O 1
ATOM 1855 N N . GLN A 1 238 ? -12.655 0.403 7.971 1.00 44.16 238 GLN A N 1
ATOM 1856 C CA . GLN A 1 238 ? -13.971 -0.135 8.350 1.00 44.16 238 GLN A CA 1
ATOM 1857 C C . GLN A 1 238 ? -13.947 -1.085 9.565 1.00 44.16 238 GLN A C 1
ATOM 1859 O O . GLN A 1 238 ? -15.012 -1.490 10.018 1.00 44.16 238 GLN A O 1
ATOM 1864 N N . GLY A 1 239 ? -12.772 -1.410 10.125 1.00 43.25 239 GLY A N 1
ATOM 1865 C CA . GLY A 1 239 ? -12.633 -2.243 11.331 1.00 43.25 239 GLY A CA 1
ATOM 1866 C C . GLY A 1 239 ? -12.165 -1.461 12.569 1.00 43.25 239 GLY A C 1
ATOM 1867 O O . GLY A 1 239 ? -11.578 -0.381 12.419 1.00 43.25 239 GLY A O 1
ATOM 1868 N N . PRO A 1 240 ? -12.376 -1.986 13.793 1.00 56.19 240 PRO A N 1
ATOM 1869 C CA . PRO A 1 240 ? -11.823 -1.396 15.008 1.00 56.19 240 PRO A CA 1
ATOM 1870 C C . PRO A 1 240 ? -10.305 -1.220 14.882 1.00 56.19 240 PRO A C 1
ATOM 1872 O O . PRO A 1 240 ? -9.597 -2.100 14.390 1.00 56.19 240 PRO A O 1
ATOM 1875 N N . SER A 1 241 ? -9.780 -0.075 15.336 1.00 68.69 241 SER A N 1
ATOM 1876 C CA . SER A 1 241 ? -8.383 0.328 15.087 1.00 68.69 241 SER A CA 1
ATOM 1877 C C . SER A 1 241 ? -7.336 -0.697 15.545 1.00 68.69 241 SER A C 1
ATOM 1879 O O . SER A 1 241 ? -6.200 -0.656 15.085 1.00 68.69 241 SER A O 1
ATOM 1881 N N . HIS A 1 242 ? -7.695 -1.570 16.486 1.00 77.50 242 HIS A N 1
ATOM 1882 C CA . HIS A 1 242 ? -6.816 -2.540 17.124 1.00 77.50 242 HIS A CA 1
ATOM 1883 C C . HIS A 1 242 ? -6.838 -3.924 16.446 1.00 77.50 242 HIS A C 1
ATOM 1885 O O . HIS A 1 242 ? -5.818 -4.602 16.470 1.00 77.50 242 HIS A O 1
ATOM 1891 N N . GLU A 1 243 ? -7.914 -4.315 15.754 1.00 87.38 243 GLU A N 1
ATOM 1892 C CA . GLU A 1 243 ? -7.936 -5.533 14.921 1.00 87.38 243 GLU A CA 1
ATOM 1893 C C . GLU A 1 243 ? -7.016 -5.401 13.707 1.00 87.38 243 GLU A C 1
ATOM 1895 O O . GLU A 1 243 ? -6.232 -6.291 13.384 1.00 87.38 243 GLU A O 1
ATOM 1900 N N . VAL A 1 244 ? -7.061 -4.232 13.069 1.00 84.25 244 VAL A N 1
ATOM 1901 C CA . VAL A 1 244 ? -6.150 -3.860 11.980 1.00 84.25 244 VAL A CA 1
ATOM 1902 C C . VAL A 1 244 ? -4.695 -3.875 12.463 1.00 84.25 244 VAL A C 1
ATOM 1904 O O . VAL A 1 244 ? -3.791 -4.293 11.742 1.00 84.25 244 VAL A O 1
ATOM 1907 N N . TYR A 1 245 ? -4.472 -3.423 13.699 1.00 85.12 245 TYR A N 1
ATOM 1908 C CA . TYR A 1 245 ? -3.159 -3.394 14.338 1.00 85.12 245 TYR A CA 1
ATOM 1909 C C . TYR A 1 245 ? -2.641 -4.806 14.644 1.00 85.12 245 TYR A C 1
ATOM 1911 O O . TYR A 1 245 ? -1.479 -5.097 14.374 1.00 85.12 245 TYR A O 1
ATOM 1919 N N . LEU A 1 246 ? -3.517 -5.696 15.124 1.00 91.56 246 LEU A N 1
ATOM 1920 C CA . LEU A 1 246 ? -3.223 -7.110 15.355 1.00 91.56 246 LEU A CA 1
ATOM 1921 C C . LEU A 1 246 ? -2.773 -7.814 14.080 1.00 91.56 246 LEU A C 1
ATOM 1923 O O . LEU A 1 246 ? -1.731 -8.463 14.074 1.00 91.56 246 LEU A O 1
ATOM 1927 N N . LEU A 1 247 ? -3.539 -7.665 12.995 1.00 89.94 247 LEU A N 1
ATOM 1928 C CA . LEU A 1 247 ? -3.211 -8.335 11.742 1.00 89.94 247 LEU A CA 1
ATOM 1929 C C . LEU A 1 247 ? -1.899 -7.800 11.151 1.00 89.94 247 LEU A C 1
ATOM 1931 O O . LEU A 1 247 ? -1.118 -8.567 10.601 1.00 89.94 247 LEU A O 1
ATOM 1935 N N . ARG A 1 248 ? -1.600 -6.506 11.336 1.00 88.38 248 ARG A N 1
ATOM 1936 C CA . ARG A 1 248 ? -0.309 -5.925 10.940 1.00 88.38 248 ARG A CA 1
ATOM 1937 C C . ARG A 1 248 ? 0.861 -6.521 11.727 1.00 88.38 248 ARG A C 1
ATOM 1939 O O . ARG A 1 248 ? 1.894 -6.802 11.132 1.00 88.38 248 ARG A O 1
ATOM 1946 N N . LEU A 1 249 ? 0.700 -6.724 13.039 1.00 89.50 249 LEU A N 1
ATOM 1947 C CA . LEU A 1 249 ? 1.706 -7.409 13.856 1.00 89.50 249 LEU A CA 1
ATOM 1948 C C . LEU A 1 249 ? 1.924 -8.844 13.367 1.00 89.50 249 LEU A C 1
ATOM 1950 O O . LEU A 1 249 ? 3.062 -9.266 13.224 1.00 89.50 249 LEU A O 1
ATOM 1954 N N . LEU A 1 250 ? 0.843 -9.562 13.063 1.00 90.19 250 LEU A N 1
ATOM 1955 C CA . LEU A 1 250 ? 0.906 -10.955 12.629 1.00 90.19 250 LEU A CA 1
ATOM 1956 C C . LEU A 1 250 ? 1.576 -11.127 11.253 1.00 90.19 250 LEU A C 1
ATOM 1958 O O . LEU A 1 250 ? 2.333 -12.072 11.061 1.00 90.19 250 LEU A O 1
ATOM 1962 N N . LEU A 1 251 ? 1.314 -10.213 10.313 1.00 86.56 251 LEU A N 1
ATOM 1963 C CA . LEU A 1 251 ? 1.896 -10.241 8.965 1.00 86.56 251 LEU A CA 1
ATOM 1964 C C . LEU A 1 251 ? 3.378 -9.840 8.944 1.00 86.56 251 LEU A C 1
ATOM 1966 O O . LEU A 1 251 ? 4.144 -10.405 8.171 1.00 86.56 251 LEU A O 1
ATOM 1970 N N . ASN A 1 252 ? 3.774 -8.861 9.762 1.00 83.75 252 ASN A N 1
ATOM 1971 C CA . ASN A 1 252 ? 5.140 -8.326 9.745 1.00 83.75 252 ASN A CA 1
ATOM 1972 C C . ASN A 1 252 ? 6.085 -9.038 10.728 1.00 83.75 252 ASN A C 1
ATOM 1974 O O . ASN A 1 252 ? 7.297 -8.959 10.554 1.00 83.75 252 ASN A O 1
ATOM 1978 N N . TYR A 1 253 ? 5.542 -9.705 11.752 1.00 88.50 253 TYR A N 1
ATOM 1979 C CA . TYR A 1 253 ? 6.300 -10.369 12.817 1.00 88.50 253 TYR A CA 1
ATOM 1980 C C . TYR A 1 253 ? 5.761 -11.786 13.072 1.00 88.50 253 TYR A C 1
ATOM 1982 O O . TYR A 1 253 ? 5.133 -12.040 14.110 1.00 88.50 253 TYR A O 1
ATOM 1990 N N . PRO A 1 254 ? 5.955 -12.724 12.128 1.00 86.62 254 PRO A N 1
ATOM 1991 C CA . PRO A 1 254 ? 5.435 -14.086 12.240 1.00 86.62 254 PRO A CA 1
ATOM 1992 C C . PRO A 1 254 ? 5.968 -14.834 13.471 1.00 86.62 254 PRO A C 1
ATOM 1994 O O . PRO A 1 254 ? 5.287 -15.712 13.993 1.00 86.62 254 PRO A O 1
ATOM 1997 N N . GLU A 1 255 ? 7.129 -14.453 14.009 1.00 88.50 255 GLU A N 1
ATOM 1998 C CA . GLU A 1 255 ? 7.676 -15.000 15.254 1.00 88.50 255 GLU A CA 1
ATOM 1999 C C . GLU A 1 255 ? 6.821 -14.673 16.493 1.00 88.50 255 GLU A C 1
ATOM 2001 O O . GLU A 1 255 ? 6.923 -15.344 17.515 1.00 88.50 255 GLU A O 1
ATOM 2006 N N . LYS A 1 256 ? 5.940 -13.666 16.410 1.00 91.19 256 LYS A N 1
ATOM 2007 C CA . LYS A 1 256 ? 4.996 -13.288 17.477 1.00 91.19 256 LYS A CA 1
ATOM 2008 C C . LYS A 1 256 ? 3.648 -14.012 17.369 1.00 91.19 256 LYS A C 1
ATOM 2010 O O . LYS A 1 256 ? 2.776 -13.811 18.221 1.00 91.19 256 LYS A O 1
ATOM 2015 N N . ALA A 1 257 ? 3.453 -14.830 16.333 1.00 92.25 257 ALA A N 1
ATOM 2016 C CA . ALA A 1 257 ? 2.166 -15.431 16.000 1.00 92.25 257 ALA A CA 1
ATOM 2017 C C . ALA A 1 257 ? 1.618 -16.342 17.102 1.00 92.25 257 ALA A C 1
ATOM 2019 O O . ALA A 1 257 ? 0.442 -16.234 17.442 1.00 92.25 257 ALA A O 1
ATOM 2020 N N . GLU A 1 258 ? 2.465 -17.174 17.711 1.00 93.62 258 GLU A N 1
ATOM 2021 C CA . GLU A 1 258 ? 2.068 -18.097 18.784 1.00 93.62 258 GLU A CA 1
ATOM 2022 C C . GLU A 1 258 ? 1.382 -17.348 19.935 1.00 93.62 258 GLU A C 1
ATOM 2024 O O . GLU A 1 258 ? 0.212 -17.584 20.245 1.00 93.62 258 GLU A O 1
ATOM 2029 N N . ARG A 1 259 ? 2.049 -16.320 20.467 1.00 94.44 259 ARG A N 1
ATOM 2030 C CA . ARG A 1 259 ? 1.521 -15.492 21.556 1.00 94.44 259 ARG A CA 1
ATOM 2031 C C . ARG A 1 259 ? 0.232 -14.753 21.178 1.00 94.44 259 ARG A C 1
ATOM 2033 O O . ARG A 1 259 ? -0.638 -14.549 22.032 1.00 94.44 259 ARG A O 1
ATOM 2040 N N . ILE A 1 260 ? 0.100 -14.336 19.917 1.00 95.69 260 ILE A N 1
ATOM 2041 C CA . ILE A 1 260 ? -1.130 -13.733 19.388 1.00 95.69 260 ILE A CA 1
ATOM 2042 C C . ILE A 1 260 ? -2.269 -14.762 19.379 1.00 95.69 260 ILE A C 1
ATOM 2044 O O . ILE A 1 260 ? -3.352 -14.471 19.891 1.00 95.69 260 ILE A O 1
ATOM 2048 N N . PHE A 1 261 ? -2.029 -15.959 18.841 1.00 95.62 261 PHE A N 1
ATOM 2049 C CA . PHE A 1 261 ? -3.037 -17.011 18.697 1.00 95.62 261 PHE A CA 1
ATOM 2050 C C . PHE A 1 261 ? -3.509 -17.600 20.026 1.00 95.62 261 PHE A C 1
ATOM 2052 O O . PHE A 1 261 ? -4.668 -18.022 20.111 1.00 95.62 261 PHE A O 1
ATOM 2059 N N . GLU A 1 262 ? -2.645 -17.603 21.043 1.00 94.00 262 GLU A N 1
ATOM 2060 C CA . GLU A 1 262 ? -2.985 -17.957 22.424 1.00 94.00 262 GLU A CA 1
ATOM 2061 C C . GLU A 1 262 ? -3.823 -16.874 23.115 1.00 94.00 262 GLU A C 1
ATOM 2063 O O . GLU A 1 262 ? -4.720 -17.166 23.908 1.00 94.00 262 GLU A O 1
ATOM 2068 N N . SER A 1 263 ? -3.533 -15.602 22.832 1.00 92.62 263 SER A N 1
ATOM 2069 C CA . SER A 1 263 ? -4.133 -14.480 23.556 1.00 92.62 263 SER A CA 1
ATOM 2070 C C . SER A 1 263 ? -5.451 -13.995 22.958 1.00 92.62 263 SER A C 1
ATOM 2072 O O . SER A 1 263 ? -6.295 -13.507 23.714 1.00 92.62 263 SER A O 1
ATOM 2074 N N . VAL A 1 264 ? -5.642 -14.099 21.641 1.00 94.88 264 VAL A N 1
ATOM 2075 C CA . VAL A 1 264 ? -6.810 -13.572 20.916 1.00 94.88 264 VAL A CA 1
ATOM 2076 C C . VAL A 1 264 ? -7.702 -14.715 20.433 1.00 94.88 264 VAL A C 1
ATOM 2078 O O . VAL A 1 264 ? -7.239 -15.656 19.785 1.00 94.88 264 VAL A O 1
ATOM 2081 N N . LEU A 1 265 ? -8.995 -14.631 20.752 1.00 93.44 265 LEU A N 1
ATOM 2082 C CA . LEU A 1 265 ? -9.998 -15.605 20.334 1.00 93.44 265 LEU A CA 1
ATOM 2083 C C . LEU A 1 265 ? -10.718 -15.130 19.067 1.00 93.44 265 LEU A C 1
ATOM 2085 O O . LEU A 1 265 ? -10.777 -13.936 18.776 1.00 93.44 265 LEU A O 1
ATOM 2089 N N . MET A 1 266 ? -11.306 -16.069 18.325 1.00 93.81 266 MET A N 1
ATOM 2090 C CA . MET A 1 266 ? -12.032 -15.767 17.085 1.00 93.81 266 MET A CA 1
ATOM 2091 C C . MET A 1 266 ? -13.239 -14.853 17.329 1.00 93.81 266 MET A C 1
ATOM 2093 O O . MET A 1 266 ? -13.573 -14.024 16.482 1.00 93.81 266 MET A O 1
ATOM 2097 N N . GLU A 1 267 ? -13.867 -14.988 18.497 1.00 90.56 267 GLU A N 1
ATOM 2098 C CA . GLU A 1 267 ? -15.017 -14.207 18.948 1.00 90.56 267 GLU A CA 1
ATOM 2099 C C . GLU A 1 267 ? -14.651 -12.764 19.313 1.00 90.56 267 GLU A C 1
ATOM 2101 O O . GLU A 1 267 ? -15.542 -11.934 19.474 1.00 90.56 267 GLU A O 1
ATOM 2106 N N . ASP A 1 268 ? -13.360 -12.449 19.463 1.00 90.38 268 ASP A N 1
ATOM 2107 C CA . ASP A 1 268 ? -12.921 -11.082 19.745 1.00 90.38 268 ASP A CA 1
ATOM 2108 C C . ASP A 1 268 ? -12.758 -10.220 18.498 1.00 90.38 268 ASP A C 1
ATOM 2110 O O . ASP A 1 268 ? -12.682 -9.004 18.618 1.00 90.38 268 ASP A O 1
ATOM 2114 N N . LEU A 1 269 ? -12.660 -10.839 17.323 1.00 91.31 269 LEU A N 1
ATOM 2115 C CA . LEU A 1 269 ? -12.479 -10.134 16.061 1.00 91.31 269 LEU A CA 1
ATOM 2116 C C . LEU A 1 269 ? -13.853 -9.842 15.490 1.00 91.31 269 LEU A C 1
ATOM 2118 O O . LEU A 1 269 ? -14.529 -10.781 15.095 1.00 91.31 269 LEU A O 1
ATOM 2122 N N . GLU A 1 270 ? -14.296 -8.596 15.432 1.00 87.19 270 GLU A N 1
ATOM 2123 C CA . GLU A 1 270 ? -15.600 -8.200 14.902 1.00 87.19 270 GLU A CA 1
ATOM 2124 C C . GLU A 1 270 ? -15.592 -8.122 13.373 1.00 87.19 270 GLU A C 1
ATOM 2126 O O . GLU A 1 270 ? -16.576 -8.504 12.730 1.00 87.19 270 GLU A O 1
ATOM 2131 N N . HIS A 1 271 ? -14.486 -7.670 12.771 1.00 86.06 271 HIS A N 1
ATOM 2132 C CA . HIS A 1 271 ? -14.434 -7.439 11.333 1.00 86.06 271 HIS A CA 1
ATOM 2133 C C . HIS A 1 271 ? -14.325 -8.767 10.561 1.00 86.06 271 HIS A C 1
ATOM 2135 O O . HIS A 1 271 ? -13.327 -9.484 10.693 1.00 86.06 271 HIS A O 1
ATOM 2141 N N . PRO A 1 272 ? -15.285 -9.096 9.675 1.00 83.94 272 PRO A N 1
ATOM 2142 C CA . PRO A 1 272 ? -15.382 -10.424 9.065 1.00 83.94 272 PRO A CA 1
ATOM 2143 C C . PRO A 1 272 ? -14.160 -10.786 8.213 1.00 83.94 272 PRO A C 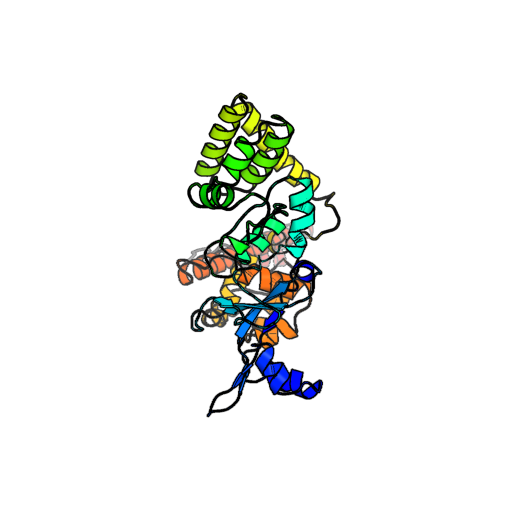1
ATOM 2145 O O . PRO A 1 272 ? -13.683 -11.916 8.278 1.00 83.94 272 PRO A O 1
ATOM 2148 N N . VAL A 1 273 ? -13.601 -9.822 7.471 1.00 86.00 273 VAL A N 1
ATOM 2149 C CA . VAL A 1 273 ? -12.395 -10.049 6.653 1.00 86.00 273 VAL A CA 1
ATOM 2150 C C . VAL A 1 273 ? -11.159 -10.261 7.533 1.00 86.00 273 VAL A C 1
ATOM 2152 O O . VAL A 1 273 ? -10.354 -11.136 7.240 1.00 86.00 273 VAL A O 1
ATOM 2155 N N . ILE A 1 274 ? -11.023 -9.521 8.644 1.00 90.50 274 ILE A N 1
ATOM 2156 C CA . ILE A 1 274 ? -9.865 -9.669 9.544 1.00 90.50 274 ILE A CA 1
ATOM 2157 C C . ILE A 1 274 ? -9.948 -11.022 10.239 1.00 90.50 274 ILE A C 1
ATOM 2159 O O . ILE A 1 274 ? -8.971 -11.764 10.257 1.00 90.50 274 ILE A O 1
ATOM 2163 N N . ARG A 1 275 ? -11.138 -11.369 10.740 1.00 92.88 275 ARG A N 1
ATOM 2164 C CA . ARG A 1 275 ? -11.430 -12.676 11.324 1.00 92.88 275 ARG A CA 1
ATOM 2165 C C . ARG A 1 275 ? -11.088 -13.808 10.352 1.00 92.88 275 ARG A C 1
ATOM 2167 O O . ARG A 1 275 ? -10.472 -14.785 10.760 1.00 92.88 275 ARG A O 1
ATOM 2174 N N . SER A 1 276 ? -11.450 -13.672 9.078 1.00 92.00 276 SER A N 1
ATOM 2175 C CA . SER A 1 276 ? -11.168 -14.683 8.055 1.00 92.00 276 SER A CA 1
ATOM 2176 C C . SER A 1 276 ? -9.666 -14.860 7.797 1.00 92.00 276 SER A C 1
ATOM 2178 O O . SER A 1 276 ? -9.164 -15.980 7.874 1.00 92.00 276 SER A O 1
ATOM 2180 N N . VAL A 1 277 ? -8.916 -13.767 7.598 1.00 91.31 277 VAL A N 1
ATOM 2181 C CA . VAL A 1 277 ? -7.453 -13.839 7.416 1.00 91.31 277 VAL A CA 1
ATOM 2182 C C . VAL A 1 277 ? -6.774 -14.414 8.660 1.00 91.31 277 VAL A C 1
ATOM 2184 O O . VAL A 1 277 ? -5.955 -15.323 8.553 1.00 91.31 277 VAL A O 1
ATOM 2187 N N . PHE A 1 278 ? -7.156 -13.942 9.849 1.00 94.19 278 PHE A N 1
ATOM 2188 C CA . PHE A 1 278 ? -6.621 -14.439 11.115 1.00 94.19 278 PHE A CA 1
ATOM 2189 C C . PHE A 1 278 ? -6.849 -15.946 11.282 1.00 94.19 278 PHE A C 1
ATOM 2191 O O . PHE A 1 278 ? -5.941 -16.659 11.706 1.00 94.19 278 PHE A O 1
ATOM 2198 N N . LYS A 1 279 ? -8.036 -16.446 10.906 1.00 94.00 279 LYS A N 1
ATOM 2199 C CA . LYS A 1 279 ? -8.353 -17.879 10.928 1.00 94.00 279 LYS A CA 1
ATOM 2200 C C . LYS A 1 279 ? -7.380 -18.682 10.064 1.00 94.00 279 LYS A C 1
ATOM 2202 O O . LYS A 1 279 ? -6.802 -19.643 10.557 1.00 94.00 279 LYS A O 1
ATOM 2207 N N . ARG A 1 280 ? -7.173 -18.267 8.811 1.00 92.56 280 ARG A N 1
ATOM 2208 C CA . ARG A 1 280 ? -6.276 -18.953 7.863 1.00 92.56 280 ARG A CA 1
ATOM 2209 C C . ARG A 1 280 ? -4.844 -19.021 8.387 1.00 92.56 280 ARG A C 1
ATOM 2211 O O . ARG A 1 280 ? -4.216 -20.075 8.348 1.00 92.56 280 ARG A O 1
ATOM 2218 N N . MET A 1 281 ? -4.349 -17.908 8.929 1.00 92.62 281 MET A N 1
ATOM 2219 C CA . MET A 1 281 ? -3.013 -17.852 9.527 1.00 92.62 281 MET A CA 1
ATOM 2220 C C . MET A 1 281 ? -2.908 -18.774 10.750 1.00 92.62 281 MET A C 1
ATOM 2222 O O . MET A 1 281 ? -1.938 -19.518 10.876 1.00 92.62 281 MET A O 1
ATOM 2226 N N . LYS A 1 282 ? -3.940 -18.808 11.606 1.00 92.25 282 LYS A N 1
ATOM 2227 C CA . LYS A 1 282 ? -4.010 -19.714 12.765 1.00 92.25 282 LYS A CA 1
ATOM 2228 C C . LYS A 1 282 ? -4.063 -21.196 12.370 1.00 92.25 282 LYS A C 1
ATOM 2230 O O . LYS A 1 282 ? -3.569 -22.038 13.110 1.00 92.25 282 LYS A O 1
ATOM 2235 N N . GLU A 1 283 ? -4.623 -21.514 11.205 1.00 90.75 283 GLU A N 1
ATOM 2236 C CA . GLU A 1 283 ? -4.649 -22.864 10.618 1.00 90.75 283 GLU A CA 1
ATOM 2237 C C . GLU A 1 283 ? -3.322 -23.259 9.938 1.00 90.75 283 GLU A C 1
ATOM 2239 O O . GLU A 1 283 ? -3.216 -24.349 9.379 1.00 90.75 283 GLU A O 1
ATOM 2244 N N . GLY A 1 284 ? -2.291 -22.408 10.014 1.00 83.38 284 GLY A N 1
ATOM 2245 C CA . GLY A 1 284 ? -0.937 -22.711 9.547 1.00 83.38 284 GLY A CA 1
ATOM 2246 C C . GLY A 1 284 ? -0.543 -22.033 8.235 1.00 83.38 284 GLY A C 1
ATOM 2247 O O . GLY A 1 284 ? 0.588 -22.217 7.786 1.00 83.38 284 GLY A O 1
ATOM 2248 N N . MET A 1 285 ? -1.409 -21.206 7.632 1.00 84.88 285 MET A N 1
ATOM 2249 C CA . MET A 1 285 ? -1.059 -20.391 6.456 1.00 84.88 285 MET A CA 1
ATOM 2250 C C . MET A 1 285 ? -0.242 -19.153 6.862 1.00 84.88 285 MET A C 1
ATOM 2252 O O . MET A 1 285 ? -0.690 -18.017 6.721 1.00 84.88 285 MET A O 1
ATOM 2256 N N . MET A 1 286 ? 0.945 -19.387 7.424 1.00 79.81 286 MET A N 1
ATOM 2257 C CA . MET A 1 286 ? 1.883 -18.336 7.841 1.00 79.81 286 MET A CA 1
ATOM 2258 C C . MET A 1 286 ? 2.814 -17.892 6.708 1.00 79.81 286 MET A C 1
ATOM 2260 O O . MET A 1 286 ? 3.367 -16.796 6.760 1.00 79.81 286 MET A O 1
ATOM 2264 N N . ASP A 1 287 ? 2.972 -18.732 5.683 1.00 80.31 287 ASP A N 1
ATOM 2265 C CA . ASP A 1 287 ? 3.668 -18.375 4.452 1.00 80.31 287 ASP A CA 1
ATOM 2266 C C . ASP A 1 287 ? 2.804 -17.407 3.631 1.00 80.31 287 ASP A C 1
ATOM 2268 O O . ASP A 1 287 ? 1.635 -17.682 3.343 1.00 80.31 287 ASP A O 1
ATOM 2272 N N . TYR A 1 288 ? 3.378 -16.259 3.272 1.00 73.19 288 TYR A N 1
ATOM 2273 C CA . TYR A 1 288 ? 2.642 -15.198 2.592 1.00 73.19 288 TYR A CA 1
ATOM 2274 C C . TYR A 1 288 ? 2.245 -15.588 1.162 1.00 73.19 288 TYR A C 1
ATOM 2276 O O . TYR A 1 288 ? 1.188 -15.162 0.702 1.00 73.19 288 TYR A O 1
ATOM 2284 N N . ASP A 1 289 ? 3.026 -16.420 0.464 1.00 68.00 289 ASP A N 1
ATOM 2285 C CA . ASP A 1 289 ? 2.706 -16.908 -0.885 1.00 68.00 289 ASP A CA 1
ATOM 2286 C C . ASP A 1 289 ? 1.444 -17.768 -0.828 1.00 68.00 289 ASP A C 1
ATOM 2288 O O . ASP A 1 289 ? 0.525 -17.617 -1.642 1.00 68.00 289 ASP A O 1
ATOM 2292 N N . VAL A 1 290 ? 1.391 -18.655 0.166 1.00 76.88 290 VAL A N 1
ATOM 2293 C CA . VAL A 1 290 ? 0.252 -19.546 0.404 1.00 76.88 290 VAL A CA 1
ATOM 2294 C C . VAL A 1 290 ? -0.965 -18.736 0.845 1.00 76.88 290 VAL A C 1
ATOM 2296 O O . VAL A 1 290 ? -2.045 -18.882 0.276 1.00 76.88 290 VAL A O 1
ATOM 2299 N N . LEU A 1 291 ? -0.792 -17.812 1.792 1.00 79.88 291 LEU A N 1
ATOM 2300 C CA . LEU A 1 291 ? -1.879 -16.958 2.265 1.00 79.88 291 LEU A CA 1
ATOM 2301 C C . LEU A 1 291 ? -2.453 -16.100 1.129 1.00 79.88 291 LEU A C 1
ATOM 2303 O O . LEU A 1 291 ? -3.664 -16.065 0.921 1.00 79.88 291 LEU A O 1
ATOM 2307 N N . PHE A 1 292 ? -1.596 -15.431 0.356 1.00 78.19 292 PHE A N 1
ATOM 2308 C CA . PHE A 1 292 ? -2.034 -14.531 -0.706 1.00 78.19 292 PHE A CA 1
ATOM 2309 C C . PHE A 1 292 ? -2.665 -15.281 -1.882 1.00 78.19 292 PHE A C 1
ATOM 2311 O O . PHE A 1 292 ? -3.563 -14.738 -2.516 1.00 78.19 292 PHE A O 1
ATOM 2318 N N . SER A 1 293 ? -2.246 -16.508 -2.196 1.00 74.75 293 SER A N 1
ATOM 2319 C CA . SER A 1 293 ? -2.868 -17.296 -3.272 1.00 74.75 293 SER A CA 1
ATOM 2320 C C . SER A 1 293 ? -4.272 -17.787 -2.903 1.00 74.75 293 SER A C 1
ATOM 2322 O O . SER A 1 293 ? -5.192 -17.629 -3.711 1.00 74.75 293 SER A O 1
ATOM 2324 N N . GLU A 1 294 ? -4.455 -18.263 -1.671 1.00 80.06 294 GLU A N 1
ATOM 2325 C CA . GLU A 1 294 ? -5.710 -18.840 -1.160 1.00 80.06 294 GLU A CA 1
ATOM 2326 C C . GLU A 1 294 ? -6.731 -17.799 -0.657 1.00 80.06 294 GLU A C 1
ATOM 2328 O O . GLU A 1 294 ? -7.896 -18.121 -0.385 1.00 80.06 294 GLU A O 1
ATOM 2333 N N . CYS A 1 295 ? -6.314 -16.538 -0.518 1.00 82.81 295 CYS A N 1
ATOM 2334 C CA . CYS A 1 295 ? -7.178 -15.454 -0.064 1.00 82.81 295 CYS A CA 1
ATOM 2335 C C . CYS A 1 295 ? -8.174 -14.965 -1.131 1.00 82.81 295 CYS A C 1
ATOM 2337 O O . CYS A 1 295 ? -7.888 -14.900 -2.333 1.00 82.81 295 CYS A O 1
ATOM 2339 N N . LEU A 1 296 ? -9.349 -14.537 -0.667 1.00 79.75 296 LEU A N 1
ATOM 2340 C CA . LEU A 1 296 ? -10.354 -13.830 -1.465 1.00 79.75 296 LEU A CA 1
ATOM 2341 C C . LEU A 1 296 ? -9.889 -12.402 -1.801 1.00 79.75 296 LEU A C 1
ATOM 2343 O O . LEU A 1 296 ? -8.998 -11.860 -1.149 1.00 79.75 296 LEU A O 1
ATOM 2347 N N . ASP A 1 297 ? -10.515 -11.759 -2.789 1.00 69.88 297 ASP A N 1
ATOM 2348 C CA . ASP A 1 297 ? -10.130 -10.411 -3.245 1.00 69.88 297 ASP A CA 1
ATOM 2349 C C . ASP A 1 297 ? -10.130 -9.366 -2.115 1.00 69.88 297 ASP A C 1
ATOM 2351 O O . ASP A 1 297 ? -9.218 -8.546 -2.022 1.00 69.88 297 ASP A O 1
ATOM 2355 N N . ASP A 1 298 ? -11.117 -9.397 -1.219 1.00 70.75 298 ASP A N 1
ATOM 2356 C CA . ASP A 1 298 ? -11.194 -8.460 -0.090 1.00 70.75 298 ASP A CA 1
ATOM 2357 C C . ASP A 1 298 ? -10.104 -8.718 0.963 1.00 70.75 298 ASP A C 1
ATOM 2359 O O . ASP A 1 298 ? -9.553 -7.776 1.535 1.00 70.75 298 ASP A O 1
ATOM 2363 N N . GLU A 1 299 ? -9.737 -9.984 1.173 1.00 80.94 299 GLU A N 1
ATOM 2364 C CA . GLU A 1 299 ? -8.628 -10.380 2.047 1.00 80.94 299 GLU A CA 1
ATOM 2365 C C . GLU A 1 299 ? -7.290 -9.931 1.450 1.00 80.94 299 GLU A C 1
ATOM 2367 O O . GLU A 1 299 ? -6.494 -9.297 2.139 1.00 80.94 299 GLU A O 1
ATOM 2372 N N . LYS A 1 300 ? -7.079 -10.165 0.147 1.00 75.62 300 LYS A N 1
ATOM 2373 C CA . LYS A 1 300 ? -5.910 -9.686 -0.606 1.00 75.62 300 LYS A CA 1
ATOM 2374 C C . LYS A 1 300 ? -5.780 -8.172 -0.511 1.00 75.62 300 LYS A C 1
ATOM 2376 O O . LYS A 1 300 ? -4.707 -7.674 -0.177 1.00 75.62 300 LYS A O 1
ATOM 2381 N N . ASN A 1 301 ? -6.863 -7.430 -0.748 1.00 69.62 301 ASN A N 1
ATOM 2382 C CA . ASN A 1 301 ? -6.871 -5.970 -0.639 1.00 69.62 301 ASN A CA 1
ATOM 2383 C C . ASN A 1 301 ? -6.470 -5.501 0.765 1.00 69.62 301 ASN A C 1
ATOM 2385 O O . ASN A 1 301 ? -5.640 -4.601 0.888 1.00 69.62 301 ASN A O 1
ATOM 2389 N N . LEU A 1 302 ? -7.030 -6.121 1.809 1.00 78.81 302 LEU A N 1
ATOM 2390 C CA . LEU A 1 302 ? -6.690 -5.811 3.193 1.00 78.81 302 LEU A CA 1
ATOM 2391 C C . LEU A 1 302 ? -5.215 -6.103 3.479 1.00 78.81 302 LEU A C 1
ATOM 2393 O O . LEU A 1 302 ? -4.504 -5.212 3.929 1.00 78.81 302 LEU A O 1
ATOM 2397 N N . ILE A 1 303 ? -4.747 -7.317 3.189 1.00 78.12 303 ILE A N 1
ATOM 2398 C CA . ILE A 1 303 ? -3.360 -7.738 3.414 1.00 78.12 303 ILE A CA 1
ATOM 2399 C C . ILE A 1 303 ? -2.396 -6.774 2.711 1.00 78.12 303 ILE A C 1
ATOM 2401 O O . ILE A 1 303 ? -1.471 -6.260 3.339 1.00 78.12 303 ILE A O 1
ATOM 2405 N N . THR A 1 304 ? -2.672 -6.446 1.444 1.00 68.25 304 THR A N 1
ATOM 2406 C CA . THR A 1 304 ? -1.865 -5.488 0.682 1.00 68.25 304 THR A CA 1
ATOM 2407 C C . THR A 1 304 ? -1.868 -4.116 1.370 1.00 68.25 304 THR A C 1
ATOM 2409 O O . THR A 1 304 ? -0.797 -3.570 1.621 1.00 68.25 304 THR A O 1
ATOM 2412 N N . GLU A 1 305 ? -3.040 -3.577 1.748 1.00 69.69 305 GLU A N 1
ATOM 2413 C CA . GLU A 1 305 ? -3.167 -2.300 2.476 1.00 69.69 305 GLU A CA 1
ATOM 2414 C C . GLU A 1 305 ? -2.323 -2.272 3.761 1.00 69.69 305 GLU A C 1
ATOM 2416 O O . GLU A 1 305 ? -1.688 -1.261 4.068 1.00 69.69 305 GLU A O 1
ATOM 2421 N N . LEU A 1 306 ? -2.280 -3.375 4.511 1.00 75.75 306 LEU A N 1
ATOM 2422 C CA . LEU A 1 306 ? -1.497 -3.462 5.745 1.00 75.75 306 LEU A CA 1
ATOM 2423 C C . LEU A 1 306 ? 0.006 -3.493 5.482 1.00 75.75 306 LEU A C 1
ATOM 2425 O O . LEU A 1 306 ? 0.747 -2.827 6.207 1.00 75.75 306 LEU A O 1
ATOM 2429 N N . SER A 1 307 ? 0.446 -4.159 4.413 1.00 68.25 307 SER A N 1
ATOM 2430 C CA . SER A 1 307 ? 1.845 -4.150 3.967 1.00 68.25 307 SER A CA 1
ATOM 2431 C C . SER A 1 307 ? 2.327 -2.752 3.530 1.00 68.25 307 SER A C 1
ATOM 2433 O O . SER A 1 307 ? 3.530 -2.466 3.530 1.00 68.25 307 SER A O 1
ATOM 2435 N N . PHE A 1 308 ? 1.407 -1.842 3.184 1.00 56.19 308 PHE A N 1
ATOM 2436 C CA . PHE A 1 308 ? 1.714 -0.444 2.846 1.00 56.19 308 PHE A CA 1
ATOM 2437 C C . PHE A 1 308 ? 1.939 0.467 4.057 1.00 56.19 308 PHE A C 1
ATOM 2439 O O . PHE A 1 308 ? 2.421 1.587 3.883 1.00 56.19 308 PHE A O 1
ATOM 2446 N N . ARG A 1 309 ? 1.592 0.044 5.277 1.00 64.88 309 ARG A N 1
ATOM 2447 C CA . ARG A 1 309 ? 1.683 0.922 6.451 1.00 64.88 309 ARG A CA 1
ATOM 2448 C C . ARG A 1 309 ? 3.110 1.012 6.991 1.00 64.88 309 ARG A C 1
ATOM 2450 O O . ARG A 1 309 ? 3.905 0.088 6.842 1.00 64.88 309 ARG A O 1
ATOM 2457 N N . ALA A 1 310 ? 3.408 2.149 7.626 1.00 51.94 310 ALA A N 1
ATOM 2458 C CA . ALA A 1 310 ? 4.657 2.347 8.349 1.00 51.94 310 ALA A CA 1
ATOM 2459 C C . ALA A 1 310 ? 4.829 1.264 9.418 1.00 51.94 310 ALA A C 1
ATOM 2461 O O . ALA A 1 310 ? 3.844 0.812 10.021 1.00 51.94 310 ALA A O 1
ATOM 2462 N N . ASP A 1 311 ? 6.080 0.863 9.610 1.00 67.94 311 ASP A N 1
ATOM 2463 C CA . ASP A 1 311 ? 6.429 -0.185 10.553 1.00 67.94 311 ASP A CA 1
ATOM 2464 C C . ASP A 1 311 ? 6.245 0.276 12.008 1.00 67.94 311 ASP A C 1
ATOM 2466 O O . ASP A 1 311 ? 5.824 1.407 12.270 1.00 67.94 311 ASP A O 1
ATOM 2470 N N . PHE A 1 312 ? 6.478 -0.618 12.964 1.00 73.88 312 PHE A N 1
ATOM 2471 C CA . PHE A 1 312 ? 6.417 -0.284 14.384 1.00 73.88 312 PHE A CA 1
ATOM 2472 C C . PHE A 1 312 ? 7.806 0.100 14.893 1.00 73.88 312 PHE A C 1
ATOM 2474 O O . PHE A 1 312 ? 8.751 -0.658 14.706 1.00 73.88 312 PHE A O 1
ATOM 2481 N N . ASP A 1 313 ? 7.907 1.238 15.584 1.00 71.44 313 ASP A N 1
ATOM 2482 C CA . ASP A 1 313 ? 9.159 1.653 16.238 1.00 71.44 313 ASP A CA 1
ATOM 2483 C C . ASP A 1 313 ? 9.578 0.652 17.329 1.00 71.44 313 ASP A C 1
ATOM 2485 O O . ASP A 1 313 ? 10.754 0.348 17.494 1.00 71.44 313 ASP A O 1
ATOM 2489 N N . ASP A 1 314 ? 8.592 0.112 18.054 1.00 81.81 314 ASP A N 1
ATOM 2490 C CA . ASP A 1 314 ? 8.759 -0.938 19.058 1.00 81.81 314 ASP A CA 1
ATOM 2491 C C . ASP A 1 314 ? 7.636 -1.973 18.903 1.00 81.81 314 ASP A C 1
ATOM 2493 O O . ASP A 1 314 ? 6.502 -1.788 19.362 1.00 81.81 314 ASP A O 1
ATOM 2497 N N . ALA A 1 315 ? 7.952 -3.064 18.206 1.00 84.62 315 ALA A N 1
ATOM 2498 C CA . ALA A 1 315 ? 7.011 -4.140 17.920 1.00 84.62 315 ALA A CA 1
ATOM 2499 C C . ALA A 1 315 ? 6.558 -4.897 19.180 1.00 84.62 315 ALA A C 1
ATOM 2501 O O . ALA A 1 315 ? 5.444 -5.422 19.213 1.00 84.62 315 ALA A O 1
ATOM 2502 N N . GLU A 1 316 ? 7.399 -4.966 20.212 1.00 89.00 316 GLU A N 1
ATOM 2503 C CA . GLU A 1 316 ? 7.126 -5.747 21.418 1.00 89.00 316 GLU A CA 1
ATOM 2504 C C . GLU A 1 316 ? 6.170 -5.001 22.346 1.00 89.00 316 GLU A C 1
ATOM 2506 O O . GLU A 1 316 ? 5.159 -5.548 22.803 1.00 89.00 316 GLU A O 1
ATOM 2511 N N . LYS A 1 317 ? 6.416 -3.703 22.534 1.00 83.94 317 LYS A N 1
ATOM 2512 C CA . LYS A 1 317 ? 5.472 -2.814 23.210 1.00 83.94 317 LYS A CA 1
ATOM 2513 C C . LYS A 1 317 ? 4.138 -2.754 22.468 1.00 83.94 317 LYS A C 1
ATOM 2515 O O . LYS A 1 317 ? 3.086 -2.892 23.094 1.00 83.94 317 LYS A O 1
ATOM 2520 N N . ALA A 1 318 ? 4.174 -2.622 21.140 1.00 84.06 318 ALA A N 1
ATOM 2521 C CA . ALA A 1 318 ? 2.973 -2.619 20.308 1.00 84.06 318 ALA A CA 1
ATOM 2522 C C . ALA A 1 318 ? 2.145 -3.903 20.472 1.00 84.06 318 ALA A C 1
ATOM 2524 O O . ALA A 1 318 ? 0.918 -3.835 20.594 1.00 84.06 318 ALA A O 1
ATOM 2525 N N . LEU A 1 319 ? 2.803 -5.067 20.519 1.00 90.69 319 LEU A N 1
ATOM 2526 C CA . LEU A 1 319 ? 2.144 -6.337 20.803 1.00 90.69 319 LEU A CA 1
ATOM 2527 C C . LEU A 1 319 ? 1.505 -6.332 22.195 1.00 90.69 319 LEU A C 1
ATOM 2529 O O . LEU A 1 319 ? 0.328 -6.671 22.325 1.00 90.69 319 LEU A O 1
ATOM 2533 N N . GLY A 1 320 ? 2.249 -5.927 23.226 1.00 88.62 320 GLY A N 1
ATOM 2534 C CA . GLY A 1 320 ? 1.744 -5.845 24.598 1.00 88.62 320 GLY A CA 1
ATOM 2535 C C . GLY A 1 320 ? 0.479 -4.990 24.714 1.00 88.62 320 GLY A C 1
ATOM 2536 O O . GLY A 1 320 ? -0.533 -5.448 25.254 1.00 88.62 320 GLY A O 1
ATOM 2537 N N . ASP A 1 321 ? 0.508 -3.784 24.149 1.00 86.69 321 ASP A N 1
ATOM 2538 C CA . ASP A 1 321 ? -0.623 -2.851 24.148 1.00 86.69 321 ASP A CA 1
ATOM 2539 C C . ASP A 1 321 ? -1.833 -3.422 23.395 1.00 86.69 321 ASP A C 1
ATOM 2541 O O . ASP A 1 321 ? -2.970 -3.345 23.875 1.00 86.69 321 ASP A O 1
ATOM 2545 N N . CYS A 1 322 ? -1.589 -4.058 22.245 1.00 90.81 322 CYS A N 1
ATOM 2546 C CA . CYS A 1 322 ? -2.620 -4.705 21.440 1.00 90.81 322 CYS A CA 1
ATOM 2547 C C . CYS A 1 322 ? -3.327 -5.825 22.220 1.00 90.81 322 CYS A C 1
ATOM 2549 O O . CYS A 1 322 ? -4.551 -5.811 22.375 1.00 90.81 322 CYS A O 1
ATOM 2551 N N . LEU A 1 323 ? -2.564 -6.766 22.785 1.00 93.31 323 LEU A N 1
ATOM 2552 C CA . LEU A 1 323 ? -3.118 -7.904 23.522 1.00 93.31 323 LEU A CA 1
ATOM 2553 C C . LEU A 1 323 ? -3.856 -7.470 24.795 1.00 93.31 323 LEU A C 1
ATOM 2555 O O . LEU A 1 323 ? -4.913 -8.016 25.120 1.00 93.31 323 LEU A O 1
ATOM 2559 N N . ASN A 1 324 ? -3.335 -6.471 25.511 1.00 89.50 324 ASN A N 1
ATOM 2560 C CA . ASN A 1 324 ? -4.001 -5.916 26.689 1.00 89.50 324 ASN A CA 1
ATOM 2561 C C . ASN A 1 324 ? -5.351 -5.291 26.337 1.00 89.50 324 ASN A C 1
ATOM 2563 O O . ASN A 1 324 ? -6.322 -5.454 27.083 1.00 89.50 324 ASN A O 1
ATOM 2567 N N . ARG A 1 325 ? -5.437 -4.622 25.183 1.00 90.25 325 ARG A N 1
ATOM 2568 C CA . ARG A 1 325 ? -6.691 -4.059 24.689 1.00 90.25 325 ARG A CA 1
ATOM 2569 C C . ARG A 1 325 ? -7.724 -5.144 24.388 1.00 90.25 325 ARG A C 1
ATOM 2571 O O . ARG A 1 325 ? -8.826 -5.056 24.924 1.00 90.25 325 ARG A O 1
ATOM 2578 N N . PHE A 1 326 ? -7.353 -6.201 23.664 1.00 91.19 326 PHE A N 1
ATOM 2579 C CA . PHE A 1 326 ? -8.244 -7.345 23.421 1.00 91.19 326 PHE A CA 1
ATOM 2580 C C . PHE A 1 326 ? -8.734 -7.994 24.719 1.00 91.19 326 PHE A C 1
ATOM 2582 O O . PHE A 1 326 ? -9.930 -8.231 24.886 1.00 91.19 326 PHE A O 1
ATOM 2589 N N . LYS A 1 327 ? -7.837 -8.223 25.688 1.00 90.94 327 LYS A N 1
ATOM 2590 C CA . LYS A 1 327 ? -8.209 -8.772 27.004 1.00 90.94 327 LYS A CA 1
ATOM 2591 C C . LYS A 1 327 ? -9.209 -7.876 27.740 1.00 90.94 327 LYS A C 1
ATOM 2593 O O . LYS A 1 327 ? -10.152 -8.383 28.350 1.00 90.94 327 LYS A O 1
ATOM 2598 N N . LYS A 1 328 ? -9.009 -6.556 27.699 1.00 89.31 328 LYS A N 1
ATOM 2599 C CA . LYS A 1 328 ? -9.898 -5.574 28.334 1.00 89.31 328 LYS A CA 1
ATOM 2600 C C . LYS A 1 328 ? -11.275 -5.554 27.673 1.00 89.31 328 LYS A C 1
ATOM 2602 O O . LYS A 1 328 ? -12.281 -5.604 28.377 1.00 89.31 328 LYS A O 1
ATOM 2607 N N . GLU A 1 329 ? -11.321 -5.512 26.345 1.00 89.25 329 GLU A N 1
ATOM 2608 C CA . GLU A 1 329 ? -12.571 -5.477 25.580 1.00 89.25 329 GLU A CA 1
ATOM 2609 C C . GLU A 1 329 ? -13.356 -6.791 25.728 1.00 89.25 329 GLU A C 1
ATOM 2611 O O . GLU A 1 329 ? -14.551 -6.751 26.027 1.00 89.25 329 GLU A O 1
ATOM 2616 N N . ARG A 1 330 ? -12.684 -7.954 25.681 1.00 91.06 330 ARG A N 1
ATOM 2617 C CA . ARG A 1 330 ? -13.303 -9.259 25.978 1.00 91.06 330 ARG A CA 1
ATOM 2618 C C . ARG A 1 330 ? -13.917 -9.289 27.374 1.00 91.06 330 ARG A C 1
ATOM 2620 O O . ARG A 1 330 ? -15.068 -9.687 27.534 1.00 91.06 330 ARG A O 1
ATOM 2627 N N . ARG A 1 331 ? -13.170 -8.848 28.392 1.00 89.81 331 ARG A N 1
ATOM 2628 C CA . ARG A 1 331 ? -13.667 -8.797 29.775 1.00 89.81 331 ARG A CA 1
ATOM 2629 C C . ARG A 1 331 ? -14.914 -7.924 29.884 1.00 89.81 331 ARG A C 1
ATOM 2631 O O . ARG A 1 331 ? -15.879 -8.335 30.517 1.00 89.81 331 ARG A O 1
ATOM 2638 N N . GLN A 1 332 ? -14.905 -6.746 29.263 1.00 90.00 332 GLN A N 1
ATOM 2639 C CA . GLN A 1 332 ? -16.052 -5.841 29.289 1.00 90.00 332 GLN A CA 1
ATOM 2640 C C . GLN A 1 332 ? -17.282 -6.454 28.608 1.00 90.00 332 GLN A C 1
ATOM 2642 O O . GLN A 1 332 ? -18.383 -6.363 29.149 1.00 90.00 332 GLN A O 1
ATOM 2647 N N . ARG A 1 333 ? -17.097 -7.112 27.459 1.00 90.75 333 ARG A N 1
ATOM 2648 C CA . ARG A 1 333 ? -18.168 -7.818 26.743 1.00 90.75 333 ARG A CA 1
ATOM 2649 C C . ARG A 1 333 ? -18.804 -8.902 27.615 1.00 90.75 333 ARG A C 1
ATOM 2651 O O . ARG A 1 333 ? -20.014 -8.887 27.813 1.00 90.75 333 ARG A O 1
ATOM 2658 N N . LEU A 1 334 ? -17.981 -9.768 28.211 1.00 90.75 334 LEU A N 1
ATOM 2659 C CA . LEU A 1 334 ? -18.438 -10.837 29.105 1.00 90.75 334 LEU A CA 1
ATOM 2660 C C . LEU A 1 334 ? -19.178 -10.286 30.333 1.00 90.75 334 LEU A C 1
ATOM 2662 O O . LEU A 1 334 ? -20.197 -10.837 30.740 1.00 90.75 334 LEU A O 1
ATOM 2666 N N . LEU A 1 335 ? -18.707 -9.173 30.907 1.00 90.69 335 LEU A N 1
ATOM 2667 C CA . LEU A 1 335 ? -19.399 -8.512 32.017 1.00 90.69 335 LEU A CA 1
ATOM 2668 C C . LEU A 1 335 ? -20.783 -8.000 31.610 1.00 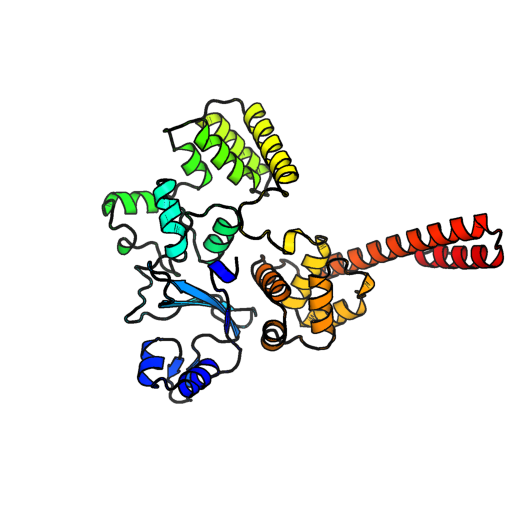90.69 335 LEU A C 1
ATOM 2670 O O . LEU A 1 335 ? -21.734 -8.193 32.366 1.00 90.69 335 LEU A O 1
ATOM 2674 N N . ASN A 1 336 ? -20.910 -7.391 30.430 1.00 91.19 336 ASN A N 1
ATOM 2675 C CA . ASN A 1 336 ? -22.198 -6.923 29.916 1.00 91.19 336 ASN A CA 1
ATOM 2676 C C . ASN A 1 336 ? -23.156 -8.103 29.667 1.00 91.19 336 ASN A C 1
ATOM 2678 O O . ASN A 1 336 ? -24.312 -8.057 30.082 1.00 91.19 336 ASN A O 1
ATOM 2682 N N . GLU A 1 337 ? -22.668 -9.199 29.077 1.00 91.56 337 GLU A N 1
ATOM 2683 C CA . GLU A 1 337 ? -23.461 -10.418 28.864 1.00 91.56 337 GLU A CA 1
ATOM 2684 C C . GLU A 1 337 ? -23.959 -11.026 30.180 1.00 91.56 337 GLU A C 1
ATOM 2686 O O . GLU A 1 337 ? -25.116 -11.442 30.282 1.00 91.56 337 GLU A O 1
ATOM 2691 N N . ILE A 1 338 ? -23.105 -11.072 31.206 1.00 91.62 338 ILE A N 1
ATOM 2692 C CA . ILE A 1 338 ? -23.497 -11.546 32.536 1.00 91.62 338 ILE A CA 1
ATOM 2693 C C . ILE A 1 338 ? -24.534 -10.612 33.155 1.00 91.62 338 ILE A C 1
ATOM 2695 O O . ILE A 1 338 ? -25.523 -11.100 33.693 1.00 91.62 338 ILE A O 1
ATOM 2699 N N . GLN A 1 339 ? -24.370 -9.291 33.046 1.00 91.12 339 GLN A N 1
ATOM 2700 C CA . GLN A 1 339 ? -25.363 -8.329 33.540 1.00 91.12 339 GLN A CA 1
ATOM 2701 C C . GLN A 1 339 ? -26.733 -8.522 32.874 1.00 91.12 339 GLN A C 1
ATOM 2703 O O . GLN A 1 339 ? -27.760 -8.491 33.553 1.00 91.12 339 GLN A O 1
ATOM 2708 N N . ASP A 1 340 ? -26.767 -8.790 31.570 1.00 91.12 340 ASP A N 1
ATOM 2709 C CA . ASP A 1 340 ? -28.014 -9.075 30.860 1.00 91.12 340 ASP A CA 1
ATOM 2710 C C . ASP A 1 340 ? -28.635 -10.414 31.280 1.00 91.12 340 ASP A C 1
ATOM 2712 O O . ASP A 1 340 ? -29.859 -10.522 31.413 1.00 91.12 340 ASP A O 1
ATOM 2716 N N . LYS A 1 341 ? -27.811 -11.439 31.542 1.00 92.00 341 LYS A N 1
ATOM 2717 C CA . LYS A 1 341 ? -28.274 -12.718 32.106 1.00 92.00 341 LYS A CA 1
ATOM 2718 C C . LYS A 1 341 ? -28.818 -12.547 33.528 1.00 92.00 341 LYS A C 1
ATOM 2720 O O . LYS A 1 341 ? -29.846 -13.144 33.838 1.00 92.00 341 LYS A O 1
ATOM 2725 N N . VAL A 1 342 ? -28.191 -11.710 34.357 1.00 89.94 342 VAL A N 1
ATOM 2726 C CA . VAL A 1 342 ? -28.648 -11.392 35.722 1.00 89.94 342 VAL A CA 1
ATOM 2727 C C . VAL A 1 342 ? -30.034 -10.752 35.680 1.00 89.94 342 VAL A C 1
ATOM 2729 O O . VAL A 1 342 ? -30.952 -11.292 36.290 1.00 89.94 342 VAL A O 1
ATOM 2732 N N . LYS A 1 343 ? -30.242 -9.708 34.864 1.00 89.94 343 LYS A N 1
ATOM 2733 C CA . LYS A 1 343 ? -31.564 -9.065 34.698 1.00 89.94 343 LYS A CA 1
ATOM 2734 C C . LYS A 1 343 ? -32.656 -10.058 34.276 1.00 89.94 343 LYS A C 1
ATOM 2736 O O . LYS A 1 343 ? -33.790 -10.001 34.751 1.00 89.94 343 LYS A O 1
ATOM 2741 N N . LYS A 1 344 ? -32.324 -10.993 33.375 1.00 90.50 344 LYS A N 1
ATOM 2742 C CA . LYS A 1 344 ? -33.245 -12.056 32.928 1.00 90.50 344 LYS A CA 1
ATOM 2743 C C . LYS A 1 344 ? -33.521 -13.103 34.014 1.00 90.50 344 LYS A C 1
ATOM 2745 O O . LYS A 1 344 ? -34.606 -13.676 34.028 1.00 90.50 344 LYS A O 1
ATOM 2750 N N . ALA A 1 345 ? -32.558 -13.386 34.886 1.00 89.88 345 ALA A N 1
ATOM 2751 C CA . ALA A 1 345 ? -32.731 -14.312 36.002 1.00 89.88 345 ALA A CA 1
ATOM 2752 C C . ALA A 1 345 ? -33.557 -13.682 37.140 1.00 89.88 345 ALA A C 1
ATOM 2754 O O . ALA A 1 345 ? -34.407 -14.361 37.716 1.00 89.88 345 ALA A O 1
ATOM 2755 N N . GLU A 1 346 ? -33.380 -12.381 37.404 1.00 88.69 346 GLU A N 1
ATOM 2756 C CA . GLU A 1 346 ? -34.182 -11.603 38.363 1.00 88.69 346 GLU A CA 1
ATOM 2757 C C . GLU A 1 346 ? -35.662 -11.585 37.983 1.00 88.69 346 GLU A C 1
ATOM 2759 O O . GLU A 1 346 ? -36.517 -11.886 38.818 1.00 88.69 346 GLU A O 1
ATOM 2764 N N . SER A 1 347 ? -35.981 -11.325 36.709 1.00 89.69 347 SER A N 1
ATOM 2765 C CA . SER A 1 347 ? -37.373 -11.319 36.239 1.00 89.69 347 SER A CA 1
ATOM 2766 C C . SER A 1 347 ? -38.050 -12.689 36.346 1.00 89.69 347 SER A C 1
ATOM 2768 O O . SER A 1 347 ? -39.260 -12.767 36.555 1.00 89.69 347 SER A O 1
ATOM 2770 N N . LYS A 1 348 ? -37.269 -13.773 36.265 1.00 92.69 348 LYS A N 1
ATOM 2771 C CA . LYS A 1 348 ? -37.732 -15.159 36.428 1.00 92.69 348 LYS A CA 1
ATOM 2772 C C . LYS A 1 348 ? -37.675 -15.672 37.872 1.00 92.69 348 LYS A C 1
ATOM 2774 O O . LYS A 1 348 ? -38.099 -16.798 38.111 1.00 92.69 348 LYS A O 1
ATOM 2779 N N . LYS A 1 349 ? -37.171 -14.874 38.825 1.00 90.31 349 LYS A N 1
ATOM 2780 C CA . LYS A 1 349 ? -36.949 -15.255 40.235 1.00 90.31 349 LYS A CA 1
ATOM 2781 C C . LYS A 1 349 ? -36.096 -16.526 40.413 1.00 90.31 349 LYS A C 1
ATOM 2783 O O . LYS A 1 349 ? -36.287 -17.277 41.369 1.00 90.31 349 LYS A O 1
ATOM 2788 N N . ASP A 1 350 ? -35.135 -16.768 39.519 1.00 91.31 350 ASP A N 1
ATOM 2789 C CA . ASP A 1 350 ? -34.240 -17.932 39.598 1.00 91.31 350 ASP A CA 1
ATOM 2790 C C . ASP A 1 350 ? -33.030 -17.643 40.505 1.00 91.31 350 ASP A C 1
ATOM 2792 O O . ASP A 1 350 ? -31.972 -17.179 40.069 1.00 91.31 350 ASP A O 1
ATOM 2796 N N . ALA A 1 351 ? -33.192 -17.925 41.800 1.00 85.25 351 ALA A N 1
ATOM 2797 C CA . ALA A 1 351 ? -32.170 -17.674 42.816 1.00 85.25 351 ALA A CA 1
ATOM 2798 C C . ALA A 1 351 ? -30.878 -18.493 42.615 1.00 85.25 351 ALA A C 1
ATOM 2800 O O . ALA A 1 351 ? -29.798 -18.046 43.012 1.00 85.25 351 ALA A O 1
ATOM 2801 N N . ARG A 1 352 ? -30.959 -19.686 42.002 1.00 89.38 352 ARG A N 1
ATOM 2802 C CA . ARG A 1 352 ? -29.775 -20.527 41.752 1.00 89.38 352 ARG A CA 1
ATOM 2803 C C . ARG A 1 352 ? -28.930 -19.936 40.631 1.00 89.38 352 ARG A C 1
ATOM 2805 O O . ARG A 1 352 ? -27.718 -19.796 40.796 1.00 89.38 352 ARG A O 1
ATOM 2812 N N . LEU A 1 353 ? -29.572 -19.550 39.528 1.00 87.31 353 LEU A N 1
ATOM 2813 C CA . LEU A 1 353 ? -28.897 -18.930 38.391 1.00 87.31 353 LEU A CA 1
ATOM 2814 C C . LEU A 1 353 ? -28.280 -17.576 38.767 1.00 87.31 353 LEU A C 1
ATOM 2816 O O . LEU A 1 353 ? -27.151 -17.291 38.372 1.00 87.31 353 LEU A O 1
ATOM 2820 N N . LEU A 1 354 ? -28.966 -16.777 39.591 1.00 87.25 354 LEU A N 1
ATOM 2821 C CA . LEU A 1 354 ? -28.439 -15.502 40.088 1.00 87.25 354 LEU A CA 1
ATOM 2822 C C . LEU A 1 354 ? -27.126 -15.665 40.853 1.00 87.25 354 LEU A C 1
ATOM 2824 O O . LEU A 1 354 ? -26.149 -14.975 40.560 1.00 87.25 354 LEU A O 1
ATOM 2828 N N . ARG A 1 355 ? -27.078 -16.614 41.795 1.00 87.12 355 ARG A N 1
ATOM 2829 C CA . ARG A 1 355 ? -25.871 -16.873 42.588 1.00 87.12 355 ARG A CA 1
ATOM 2830 C C . ARG A 1 355 ? -24.705 -17.340 41.712 1.00 87.12 355 ARG A C 1
ATOM 2832 O O . ARG A 1 355 ? -23.575 -16.917 41.935 1.00 87.12 355 ARG A O 1
ATOM 2839 N N . ALA A 1 356 ? -24.971 -18.174 40.705 1.00 89.69 356 ALA A N 1
ATOM 2840 C CA . ALA A 1 356 ? -23.951 -18.627 39.761 1.00 89.69 356 ALA A CA 1
ATOM 2841 C C . ALA A 1 356 ? -23.373 -17.466 38.927 1.00 89.69 356 ALA A C 1
ATOM 2843 O O . ALA A 1 356 ? -22.154 -17.316 38.847 1.00 89.69 356 ALA A O 1
ATOM 2844 N N . LEU A 1 357 ? -24.237 -16.606 38.377 1.00 89.94 357 LEU A N 1
ATOM 2845 C CA . LEU A 1 357 ? -23.831 -15.455 37.563 1.00 89.94 357 LEU A CA 1
ATOM 2846 C C . LEU A 1 357 ? -23.059 -14.400 38.372 1.00 89.94 357 LEU A C 1
ATOM 2848 O O . LEU A 1 357 ? -22.108 -13.814 37.861 1.00 89.94 357 LEU A O 1
ATOM 2852 N N . GLN A 1 358 ? -23.411 -14.184 39.644 1.00 87.00 358 GLN A N 1
ATOM 2853 C CA . GLN A 1 358 ? -22.674 -13.282 40.541 1.00 87.00 358 GLN A CA 1
ATOM 2854 C C . GLN A 1 358 ? -21.246 -13.776 40.821 1.00 87.00 358 GLN A C 1
ATOM 2856 O O . GLN A 1 358 ? -20.307 -12.980 40.813 1.00 87.00 358 GLN A O 1
ATOM 2861 N N . ILE A 1 359 ? -21.058 -15.087 41.019 1.00 88.31 359 ILE A N 1
ATOM 2862 C CA . ILE A 1 359 ? -19.724 -15.685 41.193 1.00 88.31 359 ILE A CA 1
ATOM 2863 C C . ILE A 1 359 ? -18.888 -15.505 39.919 1.00 88.31 359 ILE A C 1
ATOM 2865 O O . ILE A 1 359 ? -17.711 -15.152 39.987 1.00 88.31 359 ILE A O 1
ATOM 2869 N N . GLU A 1 360 ? -19.485 -15.728 38.748 1.00 88.25 360 GLU A N 1
ATOM 2870 C CA . GLU A 1 360 ? -18.817 -15.541 37.456 1.00 88.25 360 GLU A CA 1
ATOM 2871 C C . GLU A 1 360 ? -18.423 -14.071 37.221 1.00 88.25 360 GLU A C 1
ATOM 2873 O O . GLU A 1 360 ? -17.294 -13.780 36.817 1.00 88.25 360 GLU A O 1
ATOM 2878 N N . GLN A 1 361 ? -19.303 -13.131 37.580 1.00 88.62 361 GLN A N 1
ATOM 2879 C CA . GLN A 1 361 ? -19.028 -11.695 37.527 1.00 88.62 361 GLN A CA 1
ATOM 2880 C C . GLN A 1 361 ? -17.851 -11.295 38.431 1.00 88.62 361 GLN A C 1
ATOM 2882 O O . GLN A 1 361 ? -16.972 -10.547 38.001 1.00 88.62 361 GLN A O 1
ATOM 2887 N N . GLN A 1 362 ? -17.800 -11.810 39.666 1.00 86.25 362 GLN A N 1
ATOM 2888 C CA . GLN A 1 362 ? -16.704 -11.541 40.605 1.00 86.25 362 GLN A CA 1
ATOM 2889 C C . GLN A 1 362 ? -15.360 -12.077 40.100 1.00 86.25 362 GLN A C 1
ATOM 2891 O O . GLN A 1 362 ? -14.340 -11.394 40.225 1.00 86.25 362 GLN A O 1
ATOM 2896 N N . LYS A 1 363 ? -15.356 -13.263 39.476 1.00 86.94 363 LYS A N 1
ATOM 2897 C CA . LYS A 1 363 ? -14.155 -13.829 38.844 1.00 86.94 363 LYS A CA 1
ATOM 2898 C C . LYS A 1 363 ? -13.622 -12.928 37.727 1.00 86.94 363 LYS A C 1
ATOM 2900 O O . LYS A 1 363 ? -12.415 -12.727 37.633 1.00 86.94 363 LYS A O 1
ATOM 2905 N N . LEU A 1 364 ? -14.505 -12.345 36.914 1.00 83.94 364 LEU A N 1
ATOM 2906 C CA . LEU A 1 364 ? -14.121 -11.443 35.820 1.00 83.94 364 LEU A CA 1
ATOM 2907 C C . LEU A 1 364 ? -13.673 -10.054 36.294 1.00 83.94 364 LEU A C 1
ATOM 2909 O O . LEU A 1 364 ? -12.768 -9.471 35.693 1.00 83.94 364 LEU A O 1
ATOM 2913 N N . LEU A 1 365 ? -14.284 -9.521 37.357 1.00 81.50 365 LEU A N 1
ATOM 2914 C CA . LEU A 1 365 ? -13.900 -8.236 37.957 1.00 81.50 365 LEU A CA 1
ATOM 2915 C C . LEU A 1 365 ? -12.584 -8.311 38.740 1.00 81.50 365 LEU A C 1
ATOM 2917 O O . LEU A 1 365 ? -11.971 -7.275 38.985 1.00 81.50 365 LEU A O 1
ATOM 2921 N N . GLY A 1 366 ? -12.120 -9.516 39.073 1.00 72.19 366 GLY A N 1
ATOM 2922 C CA . GLY A 1 366 ? -10.881 -9.716 39.810 1.00 72.19 366 GLY A CA 1
ATOM 2923 C C . GLY A 1 366 ? -10.988 -9.181 41.234 1.00 72.19 366 GLY A C 1
ATOM 2924 O O . GLY A 1 366 ? -10.296 -8.230 41.595 1.00 72.19 366 GLY A O 1
ATOM 2925 N N . LEU A 1 367 ? -11.830 -9.797 42.067 1.00 48.41 367 LEU A N 1
ATOM 2926 C CA . LEU A 1 367 ? -11.689 -9.617 43.509 1.00 48.41 367 LEU A CA 1
ATOM 2927 C C . LEU A 1 367 ? -10.422 -10.334 43.989 1.00 48.41 367 LEU A C 1
ATOM 2929 O O . LEU A 1 367 ? -10.375 -11.557 44.103 1.00 48.41 367 LEU A O 1
ATOM 2933 N N . LYS A 1 368 ? -9.414 -9.514 44.318 1.00 48.72 368 LYS A N 1
ATOM 2934 C CA . LYS A 1 368 ? -8.638 -9.688 45.550 1.00 48.72 368 LYS A CA 1
ATOM 2935 C C . LYS A 1 368 ? -9.625 -10.012 46.679 1.00 48.72 368 LYS A C 1
ATOM 2937 O O . LYS A 1 368 ? -10.519 -9.210 46.941 1.00 48.72 368 LYS A O 1
ATOM 2942 N N . GLY A 1 369 ? -9.480 -11.172 47.305 1.00 37.12 369 GLY A N 1
ATOM 2943 C CA . GLY A 1 369 ? -10.363 -11.606 48.385 1.00 37.12 369 GLY A CA 1
ATOM 2944 C C . GLY A 1 369 ? -10.124 -13.051 48.808 1.00 37.12 369 GLY A C 1
ATOM 2945 O O . GLY A 1 369 ? -11.022 -13.874 48.675 1.00 37.12 369 GLY A O 1
ATOM 2946 N N . HIS A 1 370 ? -8.899 -13.372 49.224 1.00 31.62 370 HIS A N 1
ATOM 2947 C CA . HIS A 1 370 ? -8.546 -13.563 50.633 1.00 31.62 370 HIS A CA 1
ATOM 2948 C C . HIS A 1 370 ? -7.053 -13.293 50.815 1.00 31.62 370 HIS A C 1
ATOM 2950 O O . HIS A 1 370 ? -6.294 -13.608 49.869 1.00 31.62 370 HIS A O 1
#

Radius of gyration: 26.36 Å; chains: 1; bounding box: 64×60×76 Å

Secondary structure (DSSP, 8-state):
-HHHHT-EEE-SSTTHHHHHHHHTT--HHHHHHTTSEEEETTEEEES--SEEEEEEE-TTS-EEEEEEEESSTTSS-SEEEPPPBTTB-TTT--BTHHHHHHHHHHHS--EE-SSHHHHHHHHHTT-TTEEB-SSS---GGGGTTS-HHHHHHHHHSPPPHHHHHHH-TT-TTHHHHHHHHHHHT---HHHHHHHHHHHHHHHT--HHHHHHHHHHHHHHHHHGGG---SS---GGGSS-HHHHHHHHHHHH-GGGHHHHHHH--GGG--SHHHHHHHHHHHTT--SHHHHHHHS-HHHHHHHHHHHTS---S-HHHHHHHHHHHHHHHHHHHHHHHHHHHHHHHHHTT-HHHHHHHHHHHHHHHT----

Foldseek 3Di:
DCVVQVKDFAAQDFCPVVVVVVVVVDDPVVVVLLQQWDQDPVGIGGPDYQWTWGFFADLVGDGSWIKTAHLAPPDPDRIDTRDDHPRDDLQQGKGLCNQQVVVCVVVVDAAEDADNLVQVVCVLLVVRRYIYGDNDPNDCNNVPPPDDVVVVVCSVPPDPPLVVLLPPPPDLVVSLVVSLSVLLPDPDPVVSLVSLVSNCVSSVHDSVVSVVVSVVVVVCVVVCVPDDDPDDDQPCVVFDVLLLLLVLLCSNPVVCLVVSLVLADLVLGPRPLSSVLNVCVNVPPSPPVSSCVPDDPSNNSSSVVSSSDDDDPDSVVSVVVSSVVSLVVVLVVLLVVLVVQLVVCVVVVPPVSNVVSVVVNCVSVDDPDD

Sequence (370 aa):
MQKSFSIGYAPGRKDALFSFLKGKGYTAELIKKAGLVHYGSSGNYDTFRHRIMFPIFDLRGEVIAFGGRVLSQHDEPKYLNSPETPVFNKGRVLYGLNLAKEFMKKSGHAIFTEGYFDVIAAHMYGLSSAVAPLGTALTQEHGKKNGKEAFNALLENPVSVVEFFLMQKADKHLTANEALEVISKVPDSIRQGHYIKLLSEGIGINEMFVREELKKIKASQLKGAHRQAPGMKPLAKQGPSHEVYLLRLLLNYPEKAERIFESVLMEDLEHPVIRSVFKRMKEGMMDYDVLFSECLDDEKNLITELSFRADFDDAEKALGDCLNRFKKERRQRLLNEIQDKVKKAESKKDARLLRALQIEQQKLLGLKGH